Protein AF-A0A7U2F887-F1 (afdb_monomer_lite)

Radius of gyration: 34.13 Å; chains: 1; bounding box: 44×85×115 Å

Structure (mmCIF, N/CA/C/O backbone):
data_AF-A0A7U2F887-F1
#
_entry.id   AF-A0A7U2F887-F1
#
loop_
_atom_site.group_PDB
_atom_site.id
_atom_site.type_symbol
_atom_site.label_atom_id
_atom_site.label_alt_id
_atom_site.label_comp_id
_atom_site.label_asym_id
_atom_site.label_entity_id
_atom_site.label_seq_id
_atom_site.pdbx_PDB_ins_code
_atom_site.Cartn_x
_atom_site.Cartn_y
_atom_site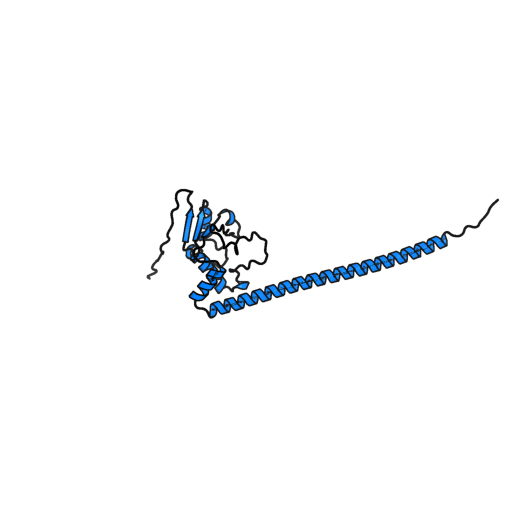.Cartn_z
_atom_site.occupancy
_atom_site.B_iso_or_equiv
_atom_site.auth_seq_id
_atom_site.auth_comp_id
_atom_site.auth_asym_id
_atom_site.auth_atom_id
_atom_site.pdbx_PDB_model_num
ATOM 1 N N . MET A 1 1 ? 22.632 53.273 88.538 1.00 39.78 1 MET A N 1
ATOM 2 C CA . MET A 1 1 ? 22.898 51.820 88.642 1.00 39.78 1 MET A CA 1
ATOM 3 C C . MET A 1 1 ? 21.616 51.079 88.287 1.00 39.78 1 MET A C 1
ATOM 5 O O . MET A 1 1 ? 20.557 51.649 88.495 1.00 39.78 1 MET A O 1
ATOM 9 N N . ALA A 1 2 ? 21.772 49.906 87.667 1.00 42.09 2 ALA A N 1
ATOM 10 C CA . ALA A 1 2 ? 20.791 48.990 87.062 1.00 42.09 2 ALA A CA 1
ATOM 11 C C . ALA A 1 2 ? 19.425 48.865 87.799 1.00 42.09 2 ALA A C 1
ATOM 13 O O . ALA A 1 2 ? 19.345 49.159 88.981 1.00 42.09 2 ALA A O 1
ATOM 14 N N . ALA A 1 3 ? 18.320 48.390 87.216 1.00 41.47 3 ALA A N 1
ATOM 15 C CA . ALA A 1 3 ? 18.191 47.356 86.198 1.00 41.47 3 ALA A CA 1
ATOM 16 C C . ALA A 1 3 ? 16.734 47.235 85.681 1.00 41.47 3 ALA A C 1
ATOM 18 O O . ALA A 1 3 ? 15.795 47.641 86.356 1.00 41.47 3 ALA A O 1
ATOM 19 N N . ASN A 1 4 ? 16.607 46.508 84.567 1.00 45.06 4 ASN A N 1
ATOM 20 C CA . ASN A 1 4 ? 15.551 45.535 84.255 1.00 45.06 4 ASN A CA 1
ATOM 21 C C . ASN A 1 4 ? 14.160 46.005 83.797 1.00 45.06 4 ASN A C 1
ATOM 23 O O . ASN A 1 4 ? 13.278 46.332 84.579 1.00 45.06 4 ASN A O 1
ATOM 27 N N . GLY A 1 5 ? 13.942 45.810 82.494 1.00 43.03 5 GLY A N 1
ATOM 28 C CA . GLY A 1 5 ? 12.638 45.633 81.854 1.00 43.03 5 GLY A CA 1
ATOM 29 C C . GLY A 1 5 ? 12.761 44.750 80.610 1.00 43.03 5 GLY A C 1
ATOM 30 O O . GLY A 1 5 ? 12.318 45.121 79.531 1.00 43.03 5 GLY A O 1
ATOM 31 N N . SER A 1 6 ? 13.473 43.629 80.748 1.00 54.69 6 SER A N 1
ATOM 32 C CA . SER A 1 6 ? 13.660 42.595 79.728 1.00 54.69 6 SER A CA 1
ATOM 33 C C . SER A 1 6 ? 12.359 41.811 79.540 1.00 54.69 6 SER A C 1
ATOM 35 O O . SER A 1 6 ? 12.134 40.792 80.188 1.00 54.69 6 SER A O 1
ATOM 37 N N . THR A 1 7 ? 11.531 42.268 78.614 1.00 53.69 7 THR A N 1
ATOM 38 C CA . THR A 1 7 ? 10.458 41.494 77.981 1.00 53.69 7 THR A CA 1
ATOM 39 C C . THR A 1 7 ? 10.224 42.246 76.677 1.00 53.69 7 THR A C 1
ATOM 41 O O . THR A 1 7 ? 9.869 43.415 76.698 1.00 53.69 7 THR A O 1
ATOM 44 N N . THR A 1 8 ? 10.546 41.728 75.494 1.00 55.22 8 THR A N 1
ATOM 45 C CA . THR A 1 8 ? 9.588 40.903 74.751 1.00 55.22 8 THR A CA 1
ATOM 46 C C . THR A 1 8 ? 10.250 40.227 73.523 1.00 55.22 8 THR A C 1
ATOM 48 O O . THR A 1 8 ? 9.915 40.561 72.393 1.00 55.22 8 THR A O 1
ATOM 51 N N . PRO A 1 9 ? 11.182 39.269 73.677 1.00 54.16 9 PRO A N 1
ATOM 52 C CA . PRO A 1 9 ? 11.549 38.378 72.566 1.00 54.16 9 PRO A CA 1
ATOM 53 C C . PRO A 1 9 ? 10.418 37.376 72.234 1.00 54.16 9 PRO A C 1
ATOM 55 O O . PRO A 1 9 ? 10.236 36.987 71.083 1.00 54.16 9 PRO A O 1
ATOM 58 N N . ALA A 1 10 ? 9.572 37.044 73.219 1.00 56.25 10 ALA A N 1
ATOM 59 C CA . ALA A 1 10 ? 8.574 35.976 73.119 1.00 56.25 10 ALA A CA 1
ATOM 60 C C . ALA A 1 10 ? 7.354 36.267 72.208 1.00 56.25 10 ALA A C 1
ATOM 62 O O . ALA A 1 10 ? 6.834 35.335 71.599 1.00 56.25 10 ALA A O 1
ATOM 63 N N . LEU A 1 11 ? 6.883 37.520 72.075 1.00 54.16 11 LEU A N 1
ATOM 64 C CA . LEU A 1 11 ? 5.753 37.840 71.170 1.00 54.16 11 LEU A CA 1
ATOM 65 C C . LEU A 1 11 ? 6.166 37.848 69.691 1.00 54.16 11 LEU A C 1
ATOM 67 O O . LEU A 1 11 ? 5.390 37.432 68.833 1.00 54.16 11 LEU A O 1
ATOM 71 N N . THR A 1 12 ? 7.385 38.292 69.383 1.00 62.16 12 THR A N 1
ATOM 72 C CA . THR A 1 12 ? 7.949 38.246 68.026 1.00 62.16 12 THR A CA 1
ATOM 73 C C . THR A 1 12 ? 8.150 36.813 67.539 1.00 62.16 12 THR A C 1
ATOM 75 O O . THR A 1 12 ? 7.847 36.516 66.383 1.00 62.16 12 THR A O 1
ATOM 78 N N . ASP A 1 13 ? 8.568 35.907 68.425 1.00 67.12 13 ASP A N 1
ATOM 79 C CA . ASP A 1 13 ? 8.747 34.490 68.095 1.00 67.12 13 ASP A CA 1
ATOM 80 C C . ASP A 1 13 ? 7.410 33.760 67.890 1.00 67.12 13 ASP A C 1
ATOM 82 O O . ASP A 1 13 ? 7.294 32.926 66.989 1.00 67.12 13 ASP A O 1
ATOM 86 N N . LEU A 1 14 ? 6.367 34.122 68.648 1.00 70.44 14 LEU A N 1
ATOM 87 C CA . LEU A 1 14 ? 5.021 33.561 68.480 1.00 70.44 14 LEU A CA 1
ATOM 88 C C . LEU A 1 14 ? 4.385 33.977 67.142 1.00 70.44 14 LEU A C 1
ATOM 90 O O . LEU A 1 14 ? 3.848 33.130 66.427 1.00 70.44 14 LEU A O 1
ATOM 94 N N . ASN A 1 15 ? 4.508 35.253 66.762 1.00 74.69 15 ASN A N 1
ATOM 95 C CA . ASN A 1 15 ? 4.013 35.757 65.475 1.00 74.69 15 ASN A CA 1
ATOM 96 C C . ASN A 1 15 ? 4.773 35.141 64.289 1.00 74.69 15 ASN A C 1
ATOM 98 O O . ASN A 1 15 ? 4.174 34.794 63.271 1.00 74.69 15 ASN A O 1
ATOM 102 N N . ARG A 1 16 ? 6.089 34.931 64.433 1.00 73.31 16 ARG A N 1
ATOM 103 C CA . ARG A 1 16 ? 6.910 34.249 63.422 1.00 73.31 16 ARG A CA 1
ATOM 104 C C . ARG A 1 16 ? 6.508 32.782 63.263 1.00 73.31 16 ARG A C 1
ATOM 106 O O . ARG A 1 16 ? 6.381 32.307 62.138 1.00 73.31 16 ARG A O 1
ATOM 113 N N . ALA A 1 17 ? 6.247 32.080 64.365 1.00 76.94 17 ALA A N 1
ATOM 114 C CA . ALA A 1 17 ? 5.771 30.698 64.336 1.00 76.94 17 ALA A CA 1
ATOM 115 C C . ALA A 1 17 ? 4.375 30.567 63.698 1.00 76.94 17 ALA A C 1
ATOM 117 O O . ALA A 1 17 ? 4.116 29.595 62.988 1.00 76.94 17 ALA A O 1
ATOM 118 N N . GLN A 1 18 ? 3.484 31.541 63.909 1.00 80.94 18 GLN A N 1
ATOM 119 C CA . GLN A 1 18 ? 2.169 31.581 63.258 1.00 80.94 18 GLN A CA 1
ATOM 120 C C . GLN A 1 18 ? 2.272 31.852 61.751 1.00 80.94 18 GLN A C 1
ATOM 122 O O . GLN A 1 18 ? 1.627 31.148 60.977 1.00 80.94 18 GLN A O 1
ATOM 127 N N . SER A 1 19 ? 3.130 32.788 61.329 1.00 81.00 19 SER A N 1
ATOM 128 C CA . SER A 1 19 ? 3.393 33.057 59.906 1.00 81.00 19 SER A CA 1
ATOM 129 C C . SER A 1 19 ? 3.945 31.824 59.188 1.00 81.00 19 SER A C 1
ATOM 131 O O . SER A 1 19 ? 3.437 31.451 58.139 1.00 81.00 19 SER A O 1
ATOM 133 N N . ILE A 1 20 ? 4.917 31.123 59.789 1.00 84.75 20 ILE A N 1
ATOM 134 C CA . ILE A 1 20 ? 5.503 29.900 59.210 1.00 84.75 20 ILE A CA 1
ATOM 135 C C . ILE A 1 20 ? 4.444 28.801 59.032 1.00 84.75 20 ILE A C 1
ATOM 137 O O . ILE A 1 20 ? 4.461 28.086 58.033 1.00 84.75 20 ILE A O 1
ATOM 141 N N . ARG A 1 21 ? 3.502 28.664 59.976 1.00 83.94 21 ARG A N 1
ATOM 142 C CA . ARG A 1 21 ? 2.399 27.694 59.861 1.00 83.94 21 ARG A CA 1
ATOM 143 C C . ARG A 1 21 ? 1.430 28.058 58.739 1.00 83.94 21 ARG A C 1
ATOM 145 O O . ARG A 1 21 ? 1.045 27.179 57.977 1.00 83.94 21 ARG A O 1
ATOM 152 N N . GLN A 1 22 ? 1.072 29.335 58.619 1.00 85.88 22 GLN A N 1
ATOM 153 C CA . GLN A 1 22 ? 0.199 29.814 57.544 1.00 85.88 22 GLN A CA 1
ATOM 154 C C . GLN A 1 22 ? 0.848 29.647 56.167 1.00 85.88 22 GLN A C 1
ATOM 156 O O . GLN A 1 22 ? 0.184 29.216 55.224 1.00 85.88 22 GLN A O 1
ATOM 161 N N . ASP A 1 23 ? 2.148 29.917 56.056 1.00 85.88 23 ASP A N 1
ATOM 162 C CA . ASP A 1 23 ? 2.899 29.722 54.817 1.00 85.88 23 ASP A CA 1
ATOM 163 C C . ASP A 1 23 ? 3.019 28.236 54.456 1.00 85.88 23 ASP A C 1
ATOM 165 O O . ASP A 1 23 ? 2.819 27.877 53.296 1.00 85.88 23 ASP A O 1
ATOM 169 N N . ALA A 1 24 ? 3.251 27.359 55.438 1.00 87.12 24 ALA A N 1
ATOM 170 C CA . ALA A 1 24 ? 3.280 25.912 55.226 1.00 87.12 24 ALA A CA 1
ATOM 171 C C . ALA A 1 24 ? 1.911 25.358 54.788 1.00 87.12 24 ALA A C 1
ATOM 173 O O . ALA A 1 24 ? 1.837 24.532 53.879 1.00 87.12 24 ALA A O 1
ATOM 174 N N . GLU A 1 25 ? 0.809 25.834 55.376 1.00 89.94 25 GLU A N 1
ATOM 175 C CA . GLU A 1 25 ? -0.546 25.467 54.943 1.00 89.94 25 GLU A CA 1
ATOM 176 C C . GLU A 1 25 ? -0.861 25.983 53.538 1.00 89.94 25 GLU A C 1
ATOM 178 O O . GLU A 1 25 ? -1.468 25.272 52.734 1.00 89.94 25 GLU A O 1
ATOM 183 N N . ARG A 1 26 ? -0.430 27.207 53.213 1.00 87.75 26 ARG A N 1
ATOM 184 C CA . ARG A 1 26 ? -0.586 27.776 51.873 1.00 87.75 26 ARG A CA 1
ATOM 185 C C . ARG A 1 26 ? 0.212 26.982 50.843 1.00 87.75 26 ARG A C 1
ATOM 187 O O . ARG A 1 26 ? -0.325 26.674 49.785 1.00 87.75 26 ARG A O 1
ATOM 194 N N . GLN A 1 27 ? 1.454 26.619 51.158 1.00 87.31 27 GLN A N 1
ATOM 195 C CA . GLN A 1 27 ? 2.292 25.774 50.305 1.00 87.31 27 GLN A CA 1
ATOM 196 C C . GLN A 1 27 ? 1.675 24.394 50.107 1.00 87.31 27 GLN A C 1
ATOM 198 O O . GLN A 1 27 ? 1.621 23.921 48.977 1.00 87.31 27 GLN A O 1
ATOM 203 N N . ARG A 1 28 ? 1.131 23.787 51.166 1.00 90.81 28 ARG A N 1
ATOM 204 C CA . ARG A 1 28 ? 0.439 22.502 51.068 1.00 90.81 28 ARG A CA 1
ATOM 205 C C . ARG A 1 28 ? -0.796 22.585 50.170 1.00 90.81 28 ARG A C 1
ATOM 207 O O . ARG A 1 28 ? -0.950 21.746 49.292 1.00 90.81 28 ARG A O 1
ATOM 214 N N . LYS A 1 29 ? -1.627 23.622 50.324 1.00 91.88 29 LYS A N 1
ATOM 215 C CA . LYS A 1 29 ? -2.792 23.844 49.449 1.00 91.88 29 LYS A CA 1
ATOM 216 C C . LYS A 1 29 ? -2.388 24.059 47.993 1.00 91.88 29 LYS A C 1
ATOM 218 O O . LYS A 1 29 ? -3.028 23.506 47.108 1.00 91.88 29 LYS A O 1
ATOM 223 N N . ILE A 1 30 ? -1.331 24.834 47.747 1.00 90.94 30 ILE A N 1
ATOM 224 C CA . ILE A 1 30 ? -0.795 25.034 46.394 1.00 90.94 30 ILE A CA 1
ATOM 225 C C . ILE A 1 30 ? -0.315 23.698 45.824 1.00 90.94 30 ILE A C 1
ATOM 227 O O . ILE A 1 30 ? -0.659 23.371 44.698 1.00 90.94 30 ILE A O 1
ATOM 231 N N . GLN A 1 31 ? 0.413 22.899 46.603 1.00 90.31 31 GLN A N 1
ATOM 232 C CA . GLN A 1 31 ? 0.922 21.603 46.162 1.00 90.31 31 GLN A CA 1
ATOM 233 C C . GLN A 1 31 ? -0.207 20.610 45.853 1.00 90.31 31 GLN A C 1
ATOM 235 O O . GLN A 1 31 ? -0.163 19.949 44.819 1.00 90.31 31 GLN A O 1
ATOM 240 N N . GLU A 1 32 ? -1.239 20.550 46.698 1.00 92.44 32 GLU A N 1
ATOM 241 C CA . GLU A 1 32 ? -2.438 19.732 46.472 1.00 92.44 32 GLU A CA 1
ATOM 242 C C . GLU A 1 32 ? -3.191 20.181 45.204 1.00 92.44 32 GLU A C 1
ATOM 244 O O . GLU A 1 32 ? -3.578 19.346 44.389 1.00 92.44 32 GLU A O 1
ATOM 249 N N . GLN A 1 33 ? -3.333 21.493 44.978 1.00 89.19 33 GLN A N 1
ATOM 250 C CA . GLN A 1 33 ? -3.951 22.039 43.762 1.00 89.19 33 GLN A CA 1
ATOM 251 C C . GLN A 1 33 ? -3.127 21.754 42.503 1.00 89.19 33 GLN A C 1
ATOM 253 O O . GLN A 1 33 ? -3.686 21.365 41.481 1.00 89.19 33 GLN A O 1
ATOM 258 N N . THR A 1 34 ? -1.804 21.915 42.562 1.00 87.88 34 THR A N 1
ATOM 259 C CA . THR A 1 34 ? -0.911 21.596 41.442 1.00 87.88 34 THR A CA 1
ATOM 260 C C . THR A 1 34 ? -0.964 20.109 41.106 1.00 87.88 34 THR A C 1
ATOM 262 O O . THR A 1 34 ? -1.018 19.754 39.934 1.00 87.88 34 THR A O 1
ATOM 265 N N . GLN A 1 35 ? -1.006 19.235 42.114 1.00 89.94 35 GLN A N 1
ATOM 266 C CA . GLN A 1 35 ? -1.120 17.798 41.890 1.00 89.94 35 GLN A CA 1
ATOM 267 C C . GLN A 1 35 ? -2.467 17.423 41.259 1.00 89.94 35 GLN A C 1
ATOM 269 O O . GLN A 1 35 ? -2.494 16.600 40.349 1.00 89.94 35 GLN A O 1
ATOM 274 N N . ALA A 1 36 ? -3.567 18.049 41.688 1.00 89.56 36 ALA A N 1
ATOM 275 C CA . ALA A 1 36 ? -4.881 17.826 41.089 1.00 89.56 36 ALA A CA 1
ATOM 276 C C . ALA A 1 36 ? -4.931 18.253 39.611 1.00 89.56 36 ALA A C 1
ATOM 278 O O . ALA A 1 36 ? -5.451 17.507 38.788 1.00 89.56 36 ALA A O 1
ATOM 279 N N . LEU A 1 37 ? -4.344 19.406 39.265 1.00 87.31 37 LEU A N 1
ATOM 280 C CA . LEU A 1 37 ? -4.281 19.887 37.878 1.00 87.31 37 LEU A CA 1
ATOM 281 C C . LEU A 1 37 ? -3.446 18.971 36.975 1.00 87.31 37 LEU A C 1
ATOM 283 O O . LEU A 1 37 ? -3.853 18.696 35.854 1.00 87.31 37 LEU A O 1
ATOM 287 N N . LEU A 1 38 ? -2.310 18.466 37.467 1.00 87.00 38 LEU A N 1
ATOM 288 C CA . LEU A 1 38 ? -1.470 17.533 36.708 1.00 87.00 38 LEU A CA 1
ATOM 289 C C . LEU A 1 38 ? -2.185 16.208 36.423 1.00 87.00 38 LEU A C 1
ATOM 291 O O . LEU A 1 38 ? -2.030 15.640 35.348 1.00 87.00 38 LEU A O 1
ATOM 295 N N . ILE A 1 39 ? -2.966 15.717 37.386 1.00 89.75 39 ILE A N 1
ATOM 296 C CA . ILE A 1 39 ? -3.758 14.497 37.218 1.00 89.75 39 ILE A CA 1
ATOM 297 C C . ILE A 1 39 ? -4.865 14.716 36.176 1.00 89.75 39 ILE A C 1
ATOM 299 O O . ILE A 1 39 ? -5.058 13.865 35.315 1.00 89.75 39 ILE A O 1
ATOM 303 N N . ASP A 1 40 ? -5.559 15.855 36.225 1.00 86.00 40 ASP A N 1
ATOM 304 C CA . ASP A 1 40 ? -6.609 16.209 35.259 1.00 86.00 40 ASP A CA 1
ATOM 305 C C . ASP A 1 40 ? -6.050 16.347 33.830 1.00 86.00 40 ASP A C 1
ATOM 307 O O . ASP A 1 40 ? -6.616 15.813 32.879 1.00 86.00 40 ASP A O 1
ATOM 311 N N . GLU A 1 41 ? -4.878 16.975 33.683 1.00 80.31 41 GLU A N 1
ATOM 312 C CA . GLU A 1 41 ? -4.179 17.097 32.398 1.00 80.31 41 GLU A CA 1
ATOM 313 C C . GLU A 1 41 ? -3.734 15.730 31.848 1.00 80.31 41 GLU A C 1
ATOM 315 O O . GLU A 1 41 ? -3.891 15.467 30.654 1.00 80.31 41 GLU A O 1
ATOM 320 N N . MET A 1 42 ? -3.248 14.829 32.712 1.00 84.50 42 MET A N 1
ATOM 321 C CA . MET A 1 42 ? -2.928 13.452 32.321 1.00 84.50 42 MET A CA 1
ATOM 322 C C . MET A 1 42 ? -4.163 12.706 31.805 1.00 84.50 42 MET A C 1
ATOM 324 O O . MET A 1 42 ? -4.111 12.158 30.704 1.00 84.50 42 MET A O 1
ATOM 328 N N . TYR A 1 43 ? -5.280 12.728 32.538 1.00 76.69 43 TYR A N 1
ATOM 329 C CA . TYR A 1 43 ? -6.507 12.047 32.109 1.00 76.69 43 TYR A CA 1
ATOM 330 C C . TYR A 1 43 ? -7.076 12.624 30.810 1.00 76.69 43 TYR A C 1
ATOM 332 O O . TYR A 1 43 ? -7.486 11.865 29.934 1.00 76.69 43 TYR A O 1
ATOM 340 N N . ALA A 1 44 ? -7.053 13.949 30.647 1.00 70.00 44 ALA 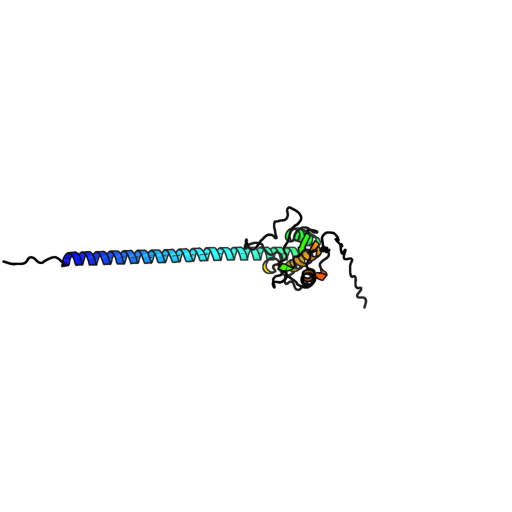A N 1
ATOM 341 C CA . ALA A 1 44 ? -7.472 14.584 29.402 1.00 70.00 44 ALA A CA 1
ATOM 342 C C . ALA A 1 44 ? -6.589 14.150 28.218 1.00 70.00 44 ALA A C 1
ATOM 344 O O . ALA A 1 44 ? -7.104 13.912 27.124 1.00 70.00 44 ALA A O 1
ATOM 345 N N . SER A 1 45 ? -5.274 14.008 28.427 1.00 70.88 45 SER A N 1
ATOM 346 C CA . SER A 1 45 ? -4.358 13.531 27.385 1.00 70.88 45 SER A CA 1
ATOM 347 C C . SER A 1 45 ? -4.634 12.076 26.979 1.00 70.88 45 SER A C 1
ATOM 349 O O . SER A 1 45 ? -4.769 11.799 25.785 1.00 70.88 45 SER A O 1
ATOM 351 N N . GLU A 1 46 ? -4.835 11.179 27.948 1.00 71.38 46 GLU A N 1
ATOM 352 C CA . GLU A 1 46 ? -5.168 9.769 27.705 1.00 71.38 46 GLU A CA 1
ATOM 353 C C . GLU A 1 46 ? -6.511 9.616 26.976 1.00 71.38 46 GLU A C 1
ATOM 355 O O . GLU A 1 46 ? -6.620 8.837 26.030 1.00 71.38 46 GLU A O 1
ATOM 360 N N . GLU A 1 47 ? -7.530 10.397 27.347 1.00 68.31 47 GLU A N 1
ATOM 361 C CA . GLU A 1 47 ? -8.836 10.361 26.679 1.00 68.31 47 GLU A CA 1
ATOM 362 C C . GLU A 1 47 ? -8.736 10.823 25.215 1.00 68.31 47 GLU A C 1
ATOM 364 O O . GLU A 1 47 ? -9.378 10.254 24.326 1.00 68.31 47 GLU A O 1
ATOM 369 N N . THR A 1 48 ? -7.902 11.831 24.931 1.00 66.31 48 THR A N 1
ATOM 370 C CA . THR A 1 48 ? -7.668 12.280 23.550 1.00 66.31 48 THR A CA 1
ATOM 371 C C . THR A 1 48 ? -6.904 11.265 22.707 1.00 66.31 48 THR A C 1
ATOM 373 O O . THR A 1 48 ? -7.221 11.116 21.525 1.00 66.31 48 THR A O 1
ATOM 376 N N . GLU A 1 49 ? -5.943 10.553 23.298 1.00 65.12 49 GLU A N 1
ATOM 377 C CA . GLU A 1 49 ? -5.182 9.492 22.633 1.00 65.12 49 GLU A CA 1
ATOM 378 C C . GLU A 1 49 ? -6.083 8.290 22.333 1.00 65.12 49 GLU A C 1
ATOM 380 O O . GLU A 1 49 ? -6.209 7.890 21.175 1.00 65.12 49 GLU A O 1
ATOM 385 N N . GLN A 1 50 ? -6.840 7.822 23.331 1.00 68.31 50 GLN A N 1
ATOM 386 C CA . GLN A 1 50 ? -7.792 6.722 23.177 1.00 68.31 50 GLN A CA 1
ATOM 387 C C . GLN A 1 50 ? -8.855 7.024 22.112 1.00 68.31 50 GLN A C 1
ATOM 389 O O . GLN A 1 50 ? -9.172 6.182 21.273 1.00 68.31 50 GLN A O 1
ATOM 394 N N . ARG A 1 51 ? -9.391 8.251 22.093 1.00 67.25 51 ARG A N 1
ATOM 395 C CA . ARG A 1 51 ? -10.356 8.672 21.068 1.00 67.25 51 ARG A CA 1
ATOM 396 C C . ARG A 1 51 ? -9.741 8.707 19.666 1.00 67.25 51 ARG A C 1
ATOM 398 O O . ARG A 1 51 ? -10.447 8.469 18.683 1.00 67.25 51 ARG A O 1
ATOM 405 N N . GLY A 1 52 ? -8.454 9.037 19.565 1.00 71.25 52 GLY A N 1
ATOM 406 C CA . GLY A 1 52 ? -7.692 8.955 18.322 1.00 71.25 52 GLY A CA 1
ATOM 407 C C . GLY A 1 52 ? -7.585 7.515 17.825 1.00 71.25 52 GLY A C 1
ATOM 408 O O . GLY A 1 52 ? -7.894 7.246 16.662 1.00 71.25 52 GLY A O 1
ATOM 409 N N . ASP A 1 53 ? -7.239 6.595 18.719 1.00 74.94 53 ASP A N 1
ATOM 410 C CA . ASP A 1 53 ? -7.100 5.170 18.413 1.00 74.94 53 ASP A CA 1
ATOM 411 C C . ASP A 1 53 ? -8.428 4.540 17.973 1.00 74.94 53 ASP A C 1
ATOM 413 O O . ASP A 1 53 ? -8.480 3.845 16.954 1.00 74.94 53 ASP A O 1
ATOM 417 N N . ASP A 1 54 ? -9.527 4.864 18.657 1.00 81.56 54 ASP A N 1
ATOM 418 C CA . ASP A 1 54 ? -10.865 4.388 18.296 1.00 81.56 54 ASP A CA 1
ATOM 419 C C . ASP A 1 54 ? -11.278 4.866 16.893 1.00 81.56 54 ASP A C 1
ATOM 421 O O . ASP A 1 54 ? -11.859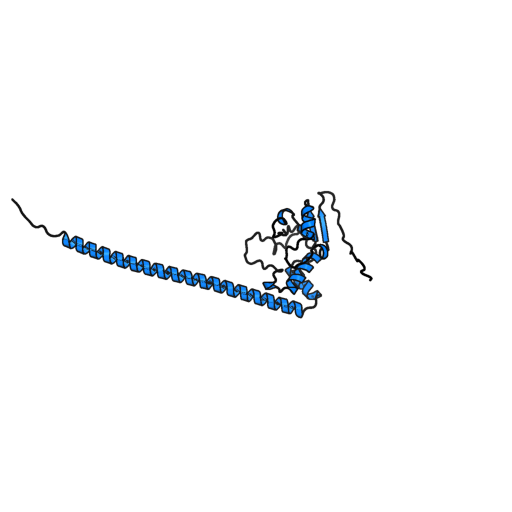 4.114 16.104 1.00 81.56 54 ASP A O 1
ATOM 425 N N . ALA A 1 55 ? -10.960 6.118 16.540 1.00 77.38 55 ALA A N 1
ATOM 426 C CA . ALA A 1 55 ? -11.247 6.664 15.215 1.00 77.38 55 ALA A CA 1
ATOM 427 C C . ALA A 1 55 ? -10.429 5.975 14.111 1.00 77.38 55 ALA A C 1
ATOM 429 O O . ALA A 1 55 ? -10.960 5.704 13.028 1.00 77.38 55 ALA A O 1
ATOM 430 N N . VAL A 1 56 ? -9.157 5.667 14.382 1.00 81.00 56 VAL A N 1
ATOM 431 C CA . VAL A 1 56 ? -8.287 4.928 13.456 1.00 81.00 56 VAL A CA 1
ATOM 432 C C . VAL A 1 56 ? -8.809 3.510 13.247 1.00 81.00 56 VAL A C 1
ATOM 434 O O . VAL A 1 56 ? -8.916 3.062 12.104 1.00 81.00 56 VAL A O 1
ATOM 437 N N . GLU A 1 57 ? -9.189 2.821 14.321 1.00 84.62 57 GLU A N 1
ATOM 438 C CA . GLU A 1 57 ? -9.711 1.459 14.247 1.00 84.62 57 GLU A CA 1
ATOM 439 C C . GLU A 1 57 ? -11.053 1.402 13.505 1.00 84.62 57 GLU A C 1
ATOM 441 O O . GLU A 1 57 ? -11.233 0.560 12.621 1.00 84.62 57 GLU A O 1
ATOM 446 N N . MET A 1 58 ? -11.964 2.347 13.762 1.00 85.69 58 MET A N 1
ATOM 447 C CA . MET A 1 58 ? -13.207 2.472 12.992 1.00 85.69 58 MET A CA 1
ATOM 448 C C . MET A 1 58 ? -12.937 2.720 11.502 1.00 85.69 58 MET A C 1
ATOM 450 O O . MET A 1 58 ? -13.551 2.080 10.645 1.00 85.69 58 MET A O 1
ATOM 454 N N . GLY A 1 59 ? -12.000 3.615 11.174 1.00 86.44 59 GLY A N 1
ATOM 455 C CA . GLY A 1 59 ? -11.603 3.880 9.791 1.00 86.44 59 GLY A CA 1
ATOM 456 C C . GLY A 1 59 ? -11.031 2.638 9.107 1.00 86.44 59 GLY A C 1
ATOM 457 O O . GLY A 1 59 ? -11.418 2.304 7.987 1.00 86.44 59 GLY A O 1
ATOM 458 N N . ARG A 1 60 ? -10.166 1.902 9.810 1.00 87.94 60 ARG A N 1
ATOM 459 C CA . ARG A 1 60 ? -9.579 0.647 9.336 1.00 87.94 60 ARG A CA 1
ATOM 460 C C . ARG A 1 60 ? -10.647 -0.403 9.038 1.00 87.94 60 ARG A C 1
ATOM 462 O O . ARG A 1 60 ? -10.625 -1.002 7.963 1.00 87.94 60 ARG A O 1
ATOM 469 N N . GLN A 1 61 ? -11.592 -0.605 9.955 1.00 91.62 61 GLN A N 1
ATOM 470 C CA . GLN A 1 61 ? -12.696 -1.551 9.776 1.00 91.62 61 GLN A CA 1
ATOM 471 C C . GLN A 1 61 ? -13.597 -1.164 8.598 1.00 91.62 61 GLN A C 1
ATOM 473 O O . GLN A 1 61 ? -13.972 -2.029 7.807 1.00 91.62 61 GLN A O 1
ATOM 478 N N . ALA A 1 62 ? -13.897 0.127 8.434 1.00 90.62 62 ALA A N 1
ATOM 479 C CA . ALA A 1 62 ? -14.686 0.619 7.308 1.00 90.62 62 ALA A CA 1
ATOM 480 C C . ALA A 1 62 ? -13.982 0.386 5.959 1.00 90.62 62 ALA A C 1
ATOM 482 O O . ALA A 1 62 ? -14.612 -0.089 5.011 1.00 90.62 62 ALA A O 1
ATOM 483 N N . CYS A 1 63 ? -12.674 0.665 5.872 1.00 90.94 63 CYS A N 1
ATOM 484 C CA . CYS A 1 63 ? -11.873 0.377 4.678 1.00 90.94 63 CYS A CA 1
ATOM 485 C C . CYS A 1 63 ? -11.868 -1.117 4.339 1.00 90.94 63 CYS A C 1
ATOM 487 O O . CYS A 1 63 ? -12.043 -1.478 3.172 1.00 90.94 63 CYS A O 1
ATOM 489 N N . LEU A 1 64 ? -11.711 -1.972 5.351 1.00 93.69 64 LEU A N 1
ATOM 490 C CA . LEU A 1 64 ? -11.663 -3.417 5.162 1.00 93.69 64 LEU A CA 1
ATOM 491 C C . LEU A 1 64 ? -13.004 -3.944 4.648 1.00 93.69 64 LEU A C 1
ATOM 493 O O . LEU A 1 64 ? -13.041 -4.611 3.617 1.00 93.69 64 LEU A O 1
ATOM 497 N N . ALA A 1 65 ? -14.105 -3.563 5.299 1.00 95.38 65 ALA A N 1
ATOM 498 C CA . ALA A 1 65 ? -15.448 -3.968 4.898 1.00 95.38 65 ALA A CA 1
ATOM 499 C C . ALA A 1 65 ? -15.779 -3.531 3.462 1.00 95.38 65 ALA A C 1
ATOM 501 O O . ALA A 1 65 ? -16.325 -4.314 2.683 1.00 95.38 65 ALA A O 1
ATOM 502 N N . LEU A 1 66 ? -15.415 -2.299 3.084 1.00 95.38 66 LEU A N 1
ATOM 503 C CA . LEU A 1 66 ? -15.597 -1.806 1.718 1.00 95.38 66 LEU A CA 1
ATOM 504 C C . LEU A 1 66 ? -14.765 -2.607 0.709 1.00 95.38 66 LEU A C 1
ATOM 506 O O . LEU A 1 66 ? -15.263 -2.962 -0.359 1.00 95.38 66 LEU A O 1
ATOM 510 N N . SER A 1 67 ? -13.507 -2.896 1.041 1.00 95.62 67 SER A N 1
ATOM 511 C CA . SER A 1 67 ? -12.592 -3.624 0.158 1.00 95.62 67 SER A CA 1
ATOM 512 C C . SER A 1 67 ? -13.059 -5.062 -0.074 1.00 95.62 67 SER A C 1
ATOM 514 O O . SER A 1 67 ? -13.083 -5.526 -1.213 1.00 95.62 67 SER A O 1
ATOM 516 N N . GLU A 1 68 ? -13.514 -5.746 0.976 1.00 95.81 68 GLU A N 1
ATOM 517 C CA . GLU A 1 68 ? -14.085 -7.094 0.884 1.00 95.81 68 GLU A CA 1
ATOM 518 C C . GLU A 1 68 ? -15.367 -7.116 0.041 1.00 95.81 68 GLU A C 1
ATOM 520 O O . GLU A 1 68 ? -15.521 -7.964 -0.840 1.00 95.81 68 GLU A O 1
ATOM 525 N N . GLN A 1 69 ? -16.261 -6.147 0.251 1.00 97.62 69 GLN A N 1
ATOM 526 C CA . GLN A 1 69 ? -17.479 -5.986 -0.546 1.00 97.62 69 GLN A CA 1
ATOM 527 C C . GLN A 1 69 ? -17.170 -5.741 -2.025 1.00 97.62 69 GLN A C 1
ATOM 529 O O . GLN A 1 69 ? -17.764 -6.372 -2.902 1.00 97.62 69 GLN A O 1
ATOM 534 N N . MET A 1 70 ? -16.222 -4.850 -2.309 1.00 97.31 70 MET A N 1
ATOM 535 C CA . MET A 1 70 ? -15.765 -4.555 -3.663 1.00 97.31 70 MET A CA 1
ATOM 536 C C . MET A 1 70 ? -15.194 -5.805 -4.339 1.00 97.31 70 MET A C 1
ATOM 538 O O . MET A 1 70 ? -15.545 -6.095 -5.482 1.00 97.31 70 MET A O 1
ATOM 542 N N . TYR A 1 71 ? -14.349 -6.559 -3.632 1.00 97.56 71 TYR A N 1
ATOM 543 C CA . TYR A 1 71 ? -13.755 -7.795 -4.137 1.00 97.56 71 TYR A CA 1
ATOM 544 C C . TYR A 1 71 ? -14.808 -8.860 -4.462 1.00 97.56 71 TYR A C 1
ATOM 546 O O . TYR A 1 71 ? -14.733 -9.506 -5.505 1.00 97.56 71 TYR A O 1
ATOM 554 N N . ALA A 1 72 ? -15.808 -9.015 -3.590 1.00 97.62 72 ALA A N 1
ATOM 555 C CA . ALA A 1 72 ? -16.847 -10.029 -3.732 1.00 97.62 72 ALA A CA 1
ATOM 556 C C . ALA A 1 72 ? -17.888 -9.700 -4.814 1.00 97.62 72 ALA A C 1
ATOM 558 O O . ALA A 1 72 ? -18.393 -10.610 -5.469 1.00 97.62 72 ALA A O 1
ATOM 559 N N . MET A 1 73 ? -18.246 -8.422 -4.983 1.00 98.12 73 MET A N 1
ATOM 560 C CA . MET A 1 73 ? -19.374 -8.026 -5.836 1.00 98.12 73 MET A CA 1
ATOM 561 C C . MET A 1 73 ? -18.969 -7.516 -7.214 1.00 98.12 73 MET A C 1
ATOM 563 O O . MET A 1 73 ? -19.734 -7.673 -8.166 1.00 98.12 73 MET A O 1
ATOM 567 N N . LEU A 1 74 ? -17.814 -6.857 -7.336 1.00 97.81 74 LEU A N 1
ATOM 568 C CA . LEU A 1 74 ? -17.429 -6.252 -8.605 1.00 97.81 74 LEU A CA 1
ATOM 569 C C . LEU A 1 74 ? -16.674 -7.254 -9.479 1.00 97.81 74 LEU A C 1
ATOM 571 O O . LEU A 1 74 ? -15.797 -7.954 -8.973 1.00 97.81 74 LEU A O 1
ATOM 575 N N . PRO A 1 75 ? -16.933 -7.285 -10.796 1.00 97.69 75 PRO A N 1
ATOM 576 C CA . PRO A 1 75 ? -16.078 -7.991 -11.736 1.00 97.69 75 PRO A CA 1
ATOM 577 C C . PRO A 1 75 ? -14.687 -7.344 -11.796 1.00 97.69 75 PRO A C 1
ATOM 579 O O . PRO A 1 75 ? -14.507 -6.169 -11.449 1.00 97.69 75 PRO A O 1
ATOM 582 N N . MET A 1 76 ? -13.705 -8.122 -12.250 1.00 95.62 76 MET A N 1
ATOM 583 C CA . MET A 1 76 ? -12.291 -7.739 -12.253 1.00 95.62 76 MET A CA 1
ATOM 584 C C . MET A 1 76 ? -12.048 -6.415 -12.986 1.00 95.62 76 MET A C 1
ATOM 586 O O . MET A 1 76 ? -11.298 -5.579 -12.500 1.00 95.62 76 MET A O 1
ATOM 590 N N . GLU A 1 77 ? -12.744 -6.169 -14.093 1.00 95.44 77 GLU A N 1
ATOM 591 C CA . GLU A 1 77 ? -12.594 -4.970 -14.921 1.00 95.44 77 GLU A CA 1
ATOM 592 C C . GLU A 1 77 ? -12.980 -3.685 -14.173 1.00 95.44 77 GLU A C 1
ATOM 594 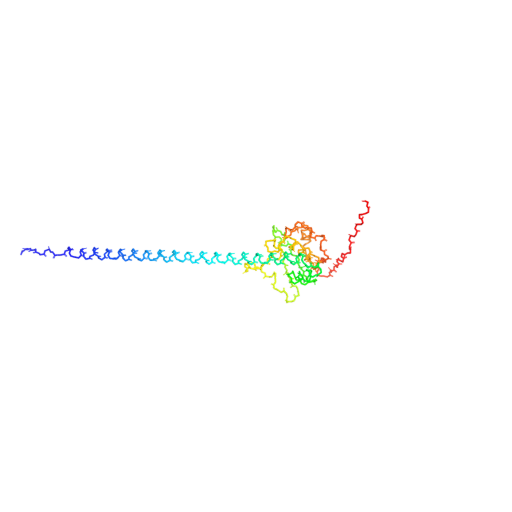O O . GLU A 1 77 ? -12.339 -2.646 -14.339 1.00 95.44 77 GLU A O 1
ATOM 599 N N . LEU A 1 78 ? -14.009 -3.741 -13.320 1.00 96.56 78 LEU A N 1
ATOM 600 C CA . LEU A 1 78 ? -14.416 -2.590 -12.511 1.00 96.56 78 LEU A CA 1
ATOM 601 C C . LEU A 1 78 ? -13.466 -2.374 -11.331 1.00 96.56 78 LEU A C 1
ATOM 603 O O . LEU A 1 78 ? -13.120 -1.227 -11.036 1.00 96.56 78 LEU A O 1
ATOM 607 N N . ARG A 1 79 ? -12.993 -3.456 -10.695 1.00 96.44 79 ARG A N 1
ATOM 608 C CA . ARG A 1 79 ? -11.952 -3.359 -9.656 1.00 96.44 79 ARG A CA 1
ATOM 609 C C . ARG A 1 79 ? -10.690 -2.728 -10.218 1.00 96.44 79 ARG A C 1
ATOM 611 O O . ARG A 1 79 ? -10.158 -1.790 -9.643 1.00 96.44 79 ARG A O 1
ATOM 618 N N . ASP A 1 80 ? -10.292 -3.150 -11.405 1.00 92.50 80 ASP A N 1
ATOM 619 C CA . ASP A 1 80 ? -9.163 -2.626 -12.156 1.00 92.50 80 ASP A CA 1
ATOM 620 C C . ASP A 1 80 ? -9.235 -1.111 -12.400 1.00 92.50 80 ASP A C 1
ATOM 622 O O . ASP A 1 80 ? -8.218 -0.407 -12.304 1.00 92.50 80 ASP A O 1
ATOM 626 N N . MET A 1 81 ? -10.422 -0.584 -12.706 1.00 91.06 81 MET A N 1
ATOM 627 C CA . MET A 1 81 ? -10.631 0.860 -12.830 1.00 91.06 81 MET A CA 1
ATOM 628 C C . MET A 1 81 ? -10.415 1.570 -11.491 1.00 91.06 81 MET A C 1
ATOM 630 O O . MET A 1 81 ? -9.697 2.569 -11.444 1.00 91.06 81 MET A O 1
ATOM 634 N N . ILE A 1 82 ? -10.983 1.042 -10.403 1.00 91.31 82 ILE A N 1
ATOM 635 C CA . ILE A 1 82 ? -10.829 1.594 -9.047 1.00 91.31 82 ILE A CA 1
ATOM 636 C C . ILE A 1 82 ? -9.364 1.538 -8.608 1.00 91.31 82 ILE A C 1
ATOM 638 O O . ILE A 1 82 ? -8.811 2.529 -8.137 1.00 91.31 82 ILE A O 1
ATOM 642 N N . TYR A 1 83 ? -8.696 0.410 -8.829 1.00 91.69 83 TYR A N 1
ATOM 643 C CA . TYR A 1 83 ? -7.287 0.232 -8.515 1.00 91.69 83 TYR A CA 1
ATOM 644 C C . TYR A 1 83 ? -6.409 1.245 -9.245 1.00 91.69 83 TYR A C 1
ATOM 646 O O . TYR A 1 83 ? -5.484 1.772 -8.639 1.00 91.69 83 TYR A O 1
ATOM 654 N N . GLY A 1 84 ? -6.724 1.583 -10.501 1.00 85.31 84 GLY A N 1
ATOM 655 C CA . GLY A 1 84 ? -6.032 2.645 -11.237 1.00 85.31 84 GLY A CA 1
ATOM 656 C C . GLY A 1 84 ? -6.123 4.017 -10.557 1.00 85.31 84 GLY A C 1
ATOM 657 O O . GLY A 1 84 ? -5.161 4.779 -10.585 1.00 85.31 84 GLY A O 1
ATOM 658 N N . TRP A 1 85 ? -7.231 4.323 -9.879 1.00 84.44 85 TRP A N 1
ATOM 659 C CA . TRP A 1 85 ? -7.346 5.545 -9.075 1.00 84.44 85 TRP A CA 1
ATOM 660 C C . TRP A 1 85 ? -6.523 5.488 -7.786 1.00 84.44 85 TRP A C 1
ATOM 662 O O . TRP A 1 85 ? -5.960 6.503 -7.382 1.00 84.44 85 TRP A O 1
ATOM 672 N N . ILE A 1 86 ? -6.433 4.314 -7.155 1.00 85.06 86 ILE A N 1
ATOM 673 C CA . ILE A 1 86 ? -5.715 4.120 -5.887 1.00 85.06 86 ILE A CA 1
ATOM 674 C C . ILE A 1 86 ? -4.202 4.132 -6.105 1.00 85.06 86 ILE A C 1
ATOM 676 O O . ILE A 1 86 ? -3.475 4.886 -5.458 1.00 85.06 86 ILE A O 1
ATOM 680 N N . ILE A 1 87 ? -3.714 3.281 -7.009 1.00 82.25 87 ILE A N 1
ATOM 681 C CA . ILE A 1 87 ? -2.275 3.076 -7.201 1.00 82.25 87 ILE A CA 1
ATOM 682 C C . ILE A 1 87 ? -1.678 4.094 -8.163 1.00 82.25 87 ILE A C 1
ATOM 684 O O . ILE A 1 87 ? -0.462 4.266 -8.131 1.00 82.25 87 ILE A O 1
ATOM 688 N N . GLY A 1 88 ? -2.514 4.765 -8.967 1.00 76.12 88 GLY A N 1
ATOM 689 C CA . GLY A 1 88 ? -2.190 5.737 -10.013 1.00 76.12 88 GLY A CA 1
ATOM 690 C C . GLY A 1 88 ? -2.410 5.196 -11.433 1.00 76.12 88 GLY A C 1
ATOM 691 O O . GLY A 1 88 ? -2.490 3.988 -11.663 1.00 76.12 88 GLY A O 1
ATOM 692 N N . MET A 1 89 ? -2.509 6.108 -12.406 1.00 76.19 89 MET A N 1
ATOM 693 C CA . MET A 1 89 ? -2.978 5.783 -13.760 1.00 76.19 89 MET A CA 1
ATOM 694 C C . MET A 1 89 ? -2.028 4.830 -14.514 1.00 76.19 89 MET A C 1
ATOM 696 O O . MET A 1 89 ? -0.806 4.941 -14.383 1.00 76.19 89 MET A O 1
ATOM 700 N N . PRO A 1 90 ? -2.537 3.913 -15.357 1.00 76.94 90 PRO A N 1
ATOM 701 C CA . PRO A 1 90 ? -1.683 3.043 -16.160 1.00 76.94 90 PRO A CA 1
ATOM 702 C C . PRO A 1 90 ? -0.672 3.829 -16.999 1.00 76.94 90 PRO A C 1
ATOM 704 O O . PRO A 1 90 ? -0.992 4.852 -17.604 1.00 76.94 90 PRO A O 1
ATOM 707 N N . GLY A 1 91 ? 0.563 3.334 -17.056 1.00 75.50 91 GLY A N 1
ATOM 708 C CA . GLY A 1 91 ? 1.619 3.937 -17.857 1.00 75.50 91 GLY A CA 1
ATOM 709 C C . GLY A 1 91 ? 2.339 5.129 -17.225 1.00 75.50 91 GLY A C 1
ATOM 710 O O . GLY A 1 91 ? 3.204 5.681 -17.906 1.00 75.50 91 GLY A O 1
ATOM 711 N N . GLU A 1 92 ? 2.056 5.508 -15.971 1.00 78.94 92 GLU A N 1
ATOM 712 C CA . GLU A 1 92 ? 2.947 6.424 -15.241 1.00 78.94 92 GLU A CA 1
ATOM 713 C C . GLU A 1 92 ? 4.334 5.788 -15.036 1.00 78.94 92 GLU A C 1
ATOM 715 O O . GLU A 1 92 ? 4.494 4.561 -14.982 1.00 78.94 92 GLU A O 1
ATOM 720 N N . HIS A 1 93 ? 5.350 6.649 -14.976 1.00 76.50 93 HIS A N 1
ATOM 721 C CA . HIS A 1 93 ? 6.752 6.249 -14.947 1.00 76.50 93 HIS A CA 1
ATOM 722 C C . HIS A 1 93 ? 7.287 6.216 -13.514 1.00 76.50 93 HIS A C 1
ATOM 724 O O . HIS A 1 93 ? 7.262 7.222 -12.807 1.00 76.50 93 HIS A O 1
ATOM 730 N N . GLU A 1 94 ? 7.854 5.075 -13.139 1.00 76.62 94 GLU A N 1
ATOM 731 C CA . GLU A 1 94 ? 8.542 4.853 -11.874 1.00 76.62 94 GLU A CA 1
ATOM 732 C C . GLU A 1 94 ? 10.044 4.726 -12.128 1.00 76.62 94 GLU A C 1
ATOM 734 O O . GLU A 1 94 ? 10.481 3.955 -12.985 1.00 76.62 94 GLU A O 1
ATOM 739 N N . ARG A 1 95 ? 10.865 5.483 -11.395 1.00 73.69 95 ARG A N 1
ATOM 740 C CA . ARG A 1 95 ? 12.327 5.402 -11.502 1.00 73.69 95 ARG A CA 1
ATOM 741 C C . ARG A 1 95 ? 12.880 4.674 -10.289 1.00 73.69 95 ARG A C 1
ATOM 743 O O . ARG A 1 95 ? 12.744 5.160 -9.179 1.00 73.69 95 ARG A O 1
ATOM 750 N N . ILE A 1 96 ? 13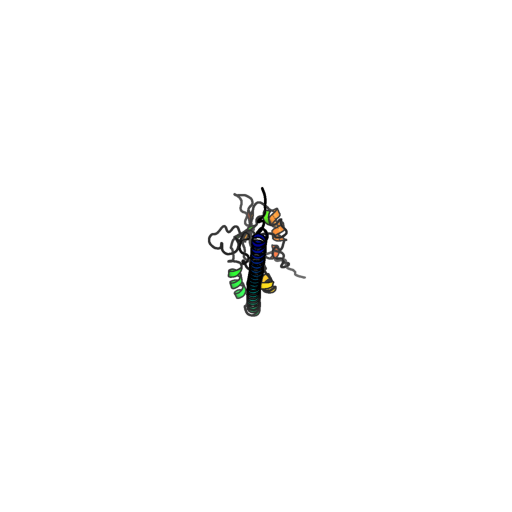.555 3.552 -10.501 1.00 72.00 96 ILE A N 1
ATOM 751 C CA . ILE A 1 96 ? 14.138 2.774 -9.406 1.00 72.00 96 ILE A CA 1
ATOM 752 C C . ILE A 1 96 ? 15.571 3.247 -9.158 1.00 72.00 96 ILE A C 1
ATOM 754 O O . ILE A 1 96 ? 16.409 3.227 -10.066 1.00 72.00 96 ILE A O 1
ATOM 758 N N . LEU A 1 97 ? 15.848 3.681 -7.928 1.00 64.19 97 LEU A N 1
ATOM 759 C CA . LEU A 1 97 ? 17.168 4.119 -7.478 1.00 64.19 97 LEU A CA 1
ATOM 760 C C . LEU A 1 97 ? 17.797 3.018 -6.611 1.00 64.19 97 LEU A C 1
ATOM 762 O O . LEU A 1 97 ? 17.218 2.579 -5.621 1.00 64.19 97 LEU A O 1
ATOM 766 N N . GLY A 1 98 ? 18.988 2.538 -6.980 1.00 51.69 98 GLY A N 1
ATOM 767 C CA . GLY A 1 98 ? 19.610 1.393 -6.304 1.00 51.69 98 GLY A CA 1
ATOM 768 C C . GLY A 1 98 ? 20.161 1.686 -4.908 1.00 51.69 98 GLY A C 1
ATOM 769 O O . GLY A 1 98 ? 20.258 0.765 -4.094 1.00 51.69 98 GLY A O 1
ATOM 770 N N . ALA A 1 99 ? 20.436 2.953 -4.581 1.00 48.81 99 ALA A N 1
ATOM 771 C CA . ALA A 1 99 ? 20.842 3.382 -3.241 1.00 48.81 99 ALA A CA 1
ATOM 772 C C . ALA A 1 99 ? 19.786 3.088 -2.151 1.00 48.81 99 ALA A C 1
ATOM 774 O O . ALA A 1 99 ? 20.131 2.993 -0.974 1.00 48.81 99 ALA A O 1
ATOM 775 N N . GLU A 1 100 ? 18.521 2.902 -2.533 1.00 50.34 100 GLU A N 1
ATOM 776 C CA . GLU A 1 100 ? 17.379 2.783 -1.614 1.00 50.34 100 GLU A CA 1
ATOM 777 C C . GLU A 1 100 ? 16.853 1.349 -1.472 1.00 50.34 100 GLU A C 1
ATOM 779 O O . GLU A 1 100 ? 16.126 1.048 -0.531 1.00 50.34 100 GLU A O 1
ATOM 784 N N . LEU A 1 101 ? 17.304 0.435 -2.336 1.00 49.25 101 LEU A N 1
ATOM 785 C CA . LEU A 1 101 ? 17.006 -1.000 -2.259 1.00 49.25 101 LEU A CA 1
ATOM 786 C C . LEU A 1 101 ? 17.916 -1.770 -1.283 1.00 49.25 101 LEU A C 1
ATOM 788 O O . LEU A 1 101 ? 17.702 -2.955 -1.056 1.00 49.25 101 LEU A O 1
ATOM 792 N N . LYS A 1 102 ? 18.966 -1.130 -0.744 1.00 42.72 102 LYS A N 1
ATOM 793 C CA . LYS A 1 102 ? 19.976 -1.767 0.130 1.00 42.72 102 LYS A CA 1
ATOM 794 C C . LYS A 1 102 ? 19.614 -1.799 1.617 1.00 42.72 102 LYS A C 1
ATOM 796 O O . LYS A 1 102 ? 20.355 -2.388 2.397 1.00 42.72 102 LYS A O 1
ATOM 801 N N . LYS A 1 103 ? 18.530 -1.146 2.025 1.00 44.47 103 LYS A N 1
ATOM 802 C CA . LYS A 1 103 ? 17.966 -1.303 3.370 1.00 44.47 103 LYS A CA 1
ATOM 803 C C . LYS A 1 103 ? 16.867 -2.354 3.254 1.00 44.47 103 LYS A C 1
ATOM 805 O O . LYS A 1 103 ? 16.162 -2.330 2.254 1.00 44.47 103 LYS A O 1
ATOM 810 N N . ASP A 1 104 ? 16.683 -3.214 4.255 1.00 39.28 104 ASP A N 1
ATOM 811 C CA . ASP A 1 104 ? 15.633 -4.261 4.336 1.00 39.28 104 ASP A CA 1
ATOM 812 C C . ASP A 1 104 ? 14.175 -3.751 4.185 1.00 39.28 104 ASP A C 1
ATOM 814 O O . ASP A 1 104 ? 13.204 -4.476 4.377 1.00 39.28 104 ASP A O 1
ATOM 818 N N . GLN A 1 105 ? 14.015 -2.481 3.830 1.00 38.53 105 GLN A N 1
ATOM 819 C CA . GLN A 1 105 ? 12.810 -1.821 3.374 1.00 38.53 105 GLN A CA 1
ATOM 820 C C . GLN A 1 105 ? 13.171 -1.127 2.061 1.00 38.53 105 GLN A C 1
ATOM 822 O O . GLN A 1 105 ? 13.547 0.043 2.078 1.00 38.53 105 GLN A O 1
ATOM 827 N N . GLY A 1 106 ? 13.152 -1.858 0.943 1.00 37.34 106 GLY A N 1
ATOM 828 C CA . GLY A 1 106 ? 13.457 -1.297 -0.369 1.00 37.34 106 GLY A CA 1
ATOM 829 C C . GLY A 1 106 ? 12.527 -0.127 -0.679 1.00 37.34 106 GLY A C 1
ATOM 830 O O . GLY A 1 106 ? 11.395 -0.326 -1.115 1.00 37.34 106 GLY A O 1
ATOM 831 N N . THR A 1 107 ? 12.983 1.097 -0.423 1.00 39.81 107 THR A N 1
ATOM 832 C CA . THR A 1 107 ? 12.169 2.289 -0.639 1.00 39.81 107 THR A CA 1
ATOM 833 C C . THR A 1 107 ? 12.152 2.559 -2.134 1.00 39.81 107 THR A C 1
ATOM 835 O O . THR A 1 107 ? 13.166 2.901 -2.735 1.00 39.81 107 THR A O 1
ATOM 838 N N . LEU A 1 108 ? 10.993 2.380 -2.756 1.00 48.53 108 LEU A N 1
ATOM 839 C CA . LEU A 1 108 ? 10.765 2.783 -4.136 1.00 48.53 108 LEU A CA 1
ATOM 840 C C . LEU A 1 108 ? 10.580 4.303 -4.159 1.00 48.53 108 LEU A C 1
ATOM 842 O O . LEU A 1 108 ? 9.539 4.805 -3.739 1.00 48.53 108 LEU A O 1
ATOM 846 N N . VAL A 1 109 ? 11.581 5.057 -4.617 1.00 44.88 109 VAL A N 1
ATOM 847 C CA . VAL A 1 109 ? 11.421 6.507 -4.780 1.00 44.88 109 VAL A CA 1
ATOM 848 C C . VAL A 1 109 ? 10.822 6.843 -6.131 1.00 44.88 109 VAL A C 1
ATOM 850 O O . VAL A 1 109 ? 11.468 6.794 -7.176 1.00 44.88 109 VAL A O 1
ATOM 853 N N . ARG A 1 110 ? 9.575 7.307 -6.090 1.00 46.34 110 ARG A N 1
ATOM 854 C CA . ARG A 1 110 ? 8.912 7.930 -7.230 1.00 46.34 110 ARG A CA 1
ATOM 855 C C . ARG A 1 110 ? 9.538 9.293 -7.512 1.00 46.34 110 ARG A C 1
ATOM 857 O O . ARG A 1 110 ? 9.150 10.312 -6.940 1.00 46.34 110 ARG A O 1
ATOM 864 N N . LYS A 1 111 ? 10.485 9.354 -8.447 1.00 43.34 111 LYS A N 1
ATOM 865 C CA . LYS A 1 111 ? 10.856 10.624 -9.084 1.00 43.34 111 LYS A CA 1
ATOM 866 C C . LYS A 1 111 ? 9.933 10.840 -10.279 1.00 43.34 111 LYS A C 1
ATOM 868 O O . LYS A 1 111 ? 10.280 10.474 -11.396 1.00 43.34 111 LYS A O 1
ATOM 873 N N . ASN A 1 112 ? 8.739 11.376 -10.024 1.00 39.75 112 ASN A N 1
ATOM 874 C CA . ASN A 1 112 ? 7.755 11.666 -11.068 1.00 39.75 112 ASN A CA 1
ATOM 875 C C . ASN A 1 112 ? 8.369 12.678 -12.059 1.00 39.75 112 ASN A C 1
ATOM 877 O O . ASN A 1 112 ? 8.685 13.802 -11.674 1.00 39.75 112 ASN A O 1
ATOM 881 N N . ILE A 1 113 ? 8.624 12.258 -13.304 1.00 40.53 113 ILE A N 1
ATOM 882 C CA . ILE A 1 113 ? 9.195 13.116 -14.367 1.00 40.53 113 ILE A CA 1
ATOM 883 C C . ILE A 1 113 ? 8.085 13.921 -15.068 1.00 40.53 113 ILE A C 1
ATOM 885 O O . ILE A 1 113 ? 8.352 14.921 -15.729 1.00 40.53 113 ILE A O 1
ATOM 889 N N . THR A 1 114 ? 6.827 13.527 -14.880 1.00 33.09 114 THR A N 1
ATOM 890 C CA . THR A 1 114 ? 5.646 14.190 -15.434 1.00 33.09 114 THR A CA 1
ATOM 891 C C . THR A 1 114 ? 4.861 14.893 -14.331 1.00 33.09 114 THR A C 1
ATOM 893 O O . THR A 1 114 ? 4.556 14.307 -13.293 1.00 33.09 114 THR A O 1
ATOM 896 N N . TYR A 1 115 ? 4.592 16.175 -14.570 1.00 34.41 115 TYR A N 1
ATOM 897 C CA . TYR A 1 115 ? 3.841 17.089 -13.715 1.00 34.41 115 TYR A CA 1
ATOM 898 C C . TYR A 1 115 ? 2.463 16.527 -13.290 1.00 34.41 115 TYR A C 1
ATOM 900 O O . TYR A 1 115 ? 1.835 15.768 -14.024 1.00 34.41 115 TYR A O 1
ATOM 908 N N . ASP A 1 116 ? 2.022 16.959 -12.101 1.00 34.12 116 ASP A N 1
ATOM 909 C CA . ASP A 1 116 ? 0.659 16.927 -11.529 1.00 34.12 116 ASP A CA 1
ATOM 910 C C . ASP A 1 116 ? 0.068 15.694 -10.824 1.00 34.12 116 ASP A C 1
ATOM 912 O O . ASP A 1 116 ? -1.015 15.810 -10.261 1.00 34.12 116 ASP A O 1
ATOM 916 N N . ASN A 1 117 ? 0.795 14.587 -10.637 1.00 36.16 117 ASN A N 1
ATOM 917 C CA . ASN A 1 117 ? 0.365 13.523 -9.699 1.00 36.16 117 ASN A CA 1
ATOM 918 C C . ASN A 1 117 ? 1.306 13.364 -8.494 1.00 36.16 117 ASN A C 1
ATOM 920 O O . ASN A 1 117 ? 1.603 12.253 -8.050 1.00 36.16 117 ASN A O 1
ATOM 924 N N . ALA A 1 118 ? 1.766 14.483 -7.926 1.00 32.41 118 ALA A N 1
ATOM 925 C CA . ALA A 1 118 ? 2.575 14.538 -6.700 1.00 32.41 118 ALA A CA 1
ATOM 926 C C . ALA A 1 118 ? 1.822 14.110 -5.418 1.00 32.41 118 ALA A C 1
ATOM 928 O O . ALA A 1 118 ? 2.378 14.188 -4.328 1.00 32.41 118 ALA A O 1
ATOM 929 N N . ARG A 1 119 ? 0.573 13.636 -5.519 1.00 36.47 119 ARG A N 1
ATOM 930 C CA . ARG A 1 119 ? -0.301 13.418 -4.358 1.00 36.47 119 ARG A CA 1
ATOM 931 C C . ARG A 1 119 ? -0.038 12.177 -3.504 1.00 36.47 119 ARG A C 1
ATOM 933 O O . ARG A 1 119 ? -0.656 12.095 -2.457 1.00 36.47 119 ARG A O 1
ATOM 940 N N . LEU A 1 120 ? 0.827 11.231 -3.886 1.00 38.16 120 LEU A N 1
ATOM 941 C CA . LEU A 1 120 ? 0.906 9.962 -3.130 1.00 38.16 120 LEU A CA 1
ATOM 942 C C . LEU A 1 120 ? 2.302 9.407 -2.813 1.00 38.16 120 LEU A C 1
ATOM 944 O O . LEU A 1 120 ? 2.380 8.366 -2.177 1.00 38.16 120 LEU A O 1
ATOM 948 N N . TRP A 1 121 ? 3.407 10.053 -3.212 1.00 39.94 121 TRP A N 1
ATOM 949 C CA . TRP A 1 121 ? 4.734 9.423 -3.033 1.00 39.94 121 TRP A CA 1
ATOM 950 C C . TRP A 1 121 ? 5.902 10.368 -2.720 1.00 39.94 121 TRP A C 1
ATOM 952 O O . TRP A 1 121 ? 7.046 9.926 -2.649 1.00 39.94 121 TRP A O 1
ATOM 962 N N . GLN A 1 122 ? 5.639 11.655 -2.478 1.00 33.66 122 GLN A N 1
ATOM 963 C CA . GLN A 1 122 ? 6.580 12.517 -1.756 1.00 33.66 122 GLN A CA 1
ATOM 964 C C . GLN A 1 122 ? 6.106 12.708 -0.318 1.00 33.66 122 GLN A C 1
ATOM 966 O O . GLN A 1 122 ? 5.848 13.816 0.130 1.00 33.66 122 GLN A O 1
ATOM 971 N N . GLU A 1 123 ? 6.053 11.619 0.436 1.00 37.97 123 GLU A N 1
ATOM 972 C CA . GLU A 1 123 ? 6.216 11.721 1.878 1.00 37.97 123 GLU A CA 1
ATOM 973 C C . GLU A 1 123 ? 7.569 11.115 2.224 1.00 37.97 123 GLU A C 1
ATOM 975 O O . GLU A 1 123 ? 7.717 9.946 2.568 1.00 37.97 123 GLU A O 1
ATOM 980 N N . ARG A 1 124 ? 8.595 11.972 2.168 1.00 36.41 124 ARG A N 1
ATOM 981 C CA . ARG A 1 124 ? 9.612 11.934 3.217 1.00 36.41 124 ARG A CA 1
ATOM 982 C C . ARG A 1 124 ? 8.846 11.999 4.539 1.00 36.41 124 ARG A C 1
ATOM 984 O O . ARG A 1 124 ? 8.490 13.096 4.935 1.00 36.41 124 ARG A O 1
ATOM 991 N N . PHE A 1 125 ? 8.546 10.857 5.152 1.00 40.44 125 PHE A N 1
ATOM 992 C CA . PHE A 1 125 ? 8.356 10.688 6.597 1.00 40.44 125 PHE A CA 1
ATOM 993 C C . PHE A 1 125 ? 7.808 11.924 7.355 1.00 40.44 125 PHE A C 1
ATOM 995 O O . PHE A 1 125 ? 8.457 12.404 8.282 1.00 40.44 125 PHE A O 1
ATOM 1002 N N . SER A 1 126 ? 6.674 12.509 6.952 1.00 37.31 126 SER A N 1
ATOM 1003 C CA . SER A 1 126 ? 6.161 13.725 7.619 1.00 37.31 126 SER A CA 1
ATOM 1004 C C . SER A 1 126 ? 4.653 13.818 7.766 1.00 37.31 126 SER A C 1
ATOM 1006 O O . SER A 1 126 ? 4.202 14.733 8.445 1.00 37.31 126 SER A O 1
ATOM 1008 N N . TYR A 1 127 ? 3.876 12.860 7.258 1.00 34.03 127 TYR A N 1
ATOM 1009 C CA . TYR A 1 127 ? 2.508 12.683 7.730 1.00 34.03 127 TYR A CA 1
ATOM 1010 C C . TYR A 1 127 ? 2.284 11.228 8.157 1.00 34.03 127 TYR A C 1
ATOM 1012 O O . TYR A 1 127 ? 2.556 10.312 7.384 1.00 34.03 127 TYR A O 1
ATOM 1020 N N . PRO A 1 128 ? 1.790 10.979 9.381 1.00 38.72 128 PRO A N 1
ATOM 1021 C CA . PRO A 1 128 ? 1.495 9.627 9.858 1.00 38.72 128 PRO A CA 1
ATOM 1022 C C . PRO A 1 128 ? 0.258 8.987 9.189 1.00 38.72 128 PRO A C 1
ATOM 1024 O O . PRO A 1 128 ? -0.161 7.911 9.601 1.00 38.72 128 PRO A O 1
ATOM 1027 N N . PHE A 1 129 ? -0.316 9.609 8.149 1.00 41.81 129 PHE A N 1
ATOM 1028 C CA . PHE A 1 129 ? -1.626 9.248 7.589 1.00 41.81 129 PHE A CA 1
ATOM 1029 C C . PHE A 1 129 ? -1.635 8.896 6.092 1.00 41.81 129 PHE A C 1
ATOM 1031 O O . PHE A 1 129 ? -2.717 8.731 5.525 1.00 41.81 129 PHE A O 1
ATOM 1038 N N . SER A 1 130 ? -0.485 8.725 5.425 1.00 52.56 130 SER A N 1
ATOM 1039 C CA . SER A 1 130 ? -0.485 8.109 4.089 1.00 52.56 130 SER A CA 1
ATOM 1040 C C . SER A 1 130 ? -0.816 6.619 4.211 1.00 52.56 130 SER A C 1
ATOM 1042 O O . SER A 1 130 ? 0.046 5.760 4.411 1.00 52.56 130 SER A O 1
ATOM 1044 N N . LEU A 1 131 ? -2.112 6.308 4.134 1.00 56.75 131 LEU A N 1
ATOM 1045 C CA . LEU A 1 131 ? -2.616 4.941 4.107 1.00 56.75 131 LEU A CA 1
ATOM 1046 C C . LEU A 1 131 ? -1.899 4.158 3.005 1.00 56.75 131 LEU A C 1
ATOM 1048 O O . LEU A 1 131 ? -1.992 4.464 1.814 1.00 56.75 131 LEU A O 1
ATOM 1052 N N . ARG A 1 132 ? -1.168 3.125 3.422 1.00 75.06 132 ARG A N 1
ATOM 1053 C CA . ARG A 1 132 ? -0.478 2.208 2.519 1.00 75.06 132 ARG A CA 1
ATOM 1054 C C . ARG A 1 132 ? -1.535 1.335 1.858 1.00 75.06 132 ARG A C 1
ATOM 1056 O O . ARG A 1 132 ? -2.044 0.412 2.485 1.00 75.06 132 ARG A O 1
ATOM 1063 N N . TRP A 1 133 ? -1.860 1.602 0.596 1.00 83.56 133 TRP A N 1
ATOM 1064 C CA . TRP A 1 133 ? -2.870 0.847 -0.162 1.00 83.56 133 TRP A CA 1
ATOM 1065 C C . TRP A 1 133 ? -2.541 -0.649 -0.315 1.00 83.56 133 TRP A C 1
ATOM 1067 O O . TRP A 1 133 ? -3.402 -1.431 -0.687 1.00 83.56 133 TRP A O 1
ATOM 1077 N N . TRP A 1 134 ? -1.315 -1.073 -0.007 1.00 85.62 134 TRP A N 1
ATOM 1078 C CA . TRP A 1 134 ? -0.910 -2.481 0.035 1.00 85.62 134 TRP A CA 1
ATOM 1079 C C . TRP A 1 134 ? -1.025 -3.108 1.437 1.00 85.62 134 TRP A C 1
ATOM 1081 O O . TRP A 1 134 ? -0.565 -4.230 1.653 1.00 85.62 134 TRP A O 1
ATOM 1091 N N . CYS A 1 135 ? -1.570 -2.402 2.430 1.00 86.88 135 CYS A N 1
ATOM 1092 C CA . CYS A 1 135 ? -1.667 -2.898 3.800 1.00 86.88 135 CYS A CA 1
ATOM 1093 C C . CYS A 1 135 ? -2.860 -3.847 3.976 1.00 86.88 135 CYS A C 1
ATOM 1095 O O . CYS A 1 135 ? -4.010 -3.467 3.747 1.00 86.88 135 CYS A O 1
ATOM 1097 N N . ASP A 1 136 ? -2.589 -5.066 4.451 1.00 91.62 136 ASP A N 1
ATOM 1098 C CA . ASP A 1 136 ? -3.622 -6.095 4.638 1.00 91.62 136 ASP A CA 1
ATOM 1099 C C . ASP A 1 136 ? -4.658 -5.700 5.685 1.00 91.62 136 ASP A C 1
ATOM 1101 O O . ASP A 1 136 ? -5.825 -6.051 5.552 1.00 91.62 136 ASP A O 1
ATOM 1105 N N . SER A 1 137 ? -4.253 -4.949 6.710 1.00 88.44 137 SER A N 1
ATOM 1106 C CA . SER A 1 137 ? -5.154 -4.564 7.795 1.00 88.44 137 SER A CA 1
ATOM 1107 C C . SER A 1 137 ? -6.226 -3.559 7.364 1.00 88.44 137 SER A C 1
ATOM 1109 O O . SER A 1 137 ? -7.235 -3.456 8.058 1.00 88.44 137 SER A O 1
ATOM 1111 N N . TYR A 1 138 ? -6.026 -2.863 6.237 1.00 88.94 138 TYR A N 1
ATOM 1112 C CA . TYR A 1 138 ? -6.962 -1.883 5.675 1.00 88.94 138 TYR A CA 1
ATOM 1113 C C . TYR A 1 138 ? -7.695 -2.392 4.435 1.00 88.94 138 TYR A C 1
ATOM 1115 O O . TYR A 1 138 ? -8.879 -2.123 4.294 1.00 88.94 138 TYR A O 1
ATOM 1123 N N . MET A 1 139 ? -7.010 -3.096 3.530 1.00 90.75 139 MET A N 1
ATOM 1124 C CA . MET A 1 139 ? -7.613 -3.542 2.264 1.00 90.75 139 MET A CA 1
ATOM 1125 C C . MET A 1 139 ? -8.076 -5.000 2.298 1.00 90.75 139 MET A C 1
ATOM 1127 O O . MET A 1 139 ? -8.866 -5.425 1.461 1.00 90.75 139 MET A O 1
ATOM 1131 N N . GLY A 1 140 ? -7.571 -5.794 3.240 1.00 94.25 140 GLY A N 1
ATOM 1132 C CA . GLY A 1 140 ? -7.692 -7.244 3.193 1.00 94.25 140 GLY A CA 1
ATOM 1133 C C . GLY A 1 140 ? -6.677 -7.864 2.231 1.00 94.25 140 GLY A C 1
ATOM 1134 O O . GLY A 1 140 ? -6.222 -7.253 1.261 1.00 94.25 140 GLY A O 1
ATOM 1135 N N . LYS A 1 141 ? -6.306 -9.116 2.511 1.00 95.50 141 LYS A N 1
ATOM 1136 C CA . LYS A 1 141 ? -5.189 -9.797 1.838 1.00 95.50 141 LYS A CA 1
ATOM 1137 C C . LYS A 1 141 ? -5.370 -9.921 0.323 1.00 95.50 141 LYS A C 1
ATOM 1139 O O . LYS A 1 141 ? -4.417 -9.718 -0.422 1.00 95.50 141 LYS A O 1
ATOM 1144 N N . ALA A 1 142 ? -6.578 -10.261 -0.127 1.00 96.19 142 ALA A N 1
ATOM 1145 C CA . ALA A 1 142 ? -6.860 -10.481 -1.545 1.00 96.19 142 ALA A CA 1
ATOM 1146 C C . ALA A 1 142 ? -6.762 -9.180 -2.357 1.00 96.19 142 ALA A C 1
ATOM 1148 O O . ALA A 1 142 ? -6.064 -9.132 -3.365 1.00 96.19 142 ALA A O 1
ATOM 1149 N N . VAL A 1 143 ? -7.386 -8.103 -1.874 1.00 96.38 143 VAL A N 1
ATOM 1150 C CA . VAL A 1 143 ? -7.363 -6.790 -2.538 1.00 96.38 143 VAL A CA 1
ATOM 1151 C C . VAL A 1 143 ? -5.965 -6.184 -2.510 1.00 96.38 143 VAL A C 1
ATOM 1153 O O . VAL A 1 143 ? -5.497 -5.677 -3.526 1.00 96.38 143 VAL A O 1
ATOM 1156 N N . ALA A 1 144 ? -5.265 -6.268 -1.373 1.00 94.31 144 ALA A N 1
ATOM 1157 C CA . ALA A 1 144 ? -3.890 -5.789 -1.270 1.00 94.31 144 ALA A CA 1
ATOM 1158 C C . ALA A 1 144 ? -2.959 -6.508 -2.260 1.00 94.31 144 ALA A C 1
ATOM 1160 O O . ALA A 1 144 ? -2.097 -5.865 -2.856 1.00 94.31 144 ALA A O 1
ATOM 1161 N N . LEU A 1 145 ? -3.137 -7.819 -2.452 1.00 95.44 145 LEU A N 1
ATOM 1162 C CA . LEU A 1 145 ? -2.391 -8.589 -3.444 1.00 95.44 145 LEU A CA 1
ATOM 1163 C C . LEU A 1 145 ? -2.723 -8.135 -4.874 1.00 95.44 145 LEU A C 1
ATOM 1165 O O . LEU A 1 145 ? -1.803 -7.756 -5.595 1.00 95.44 145 LEU A O 1
ATOM 1169 N N . GLU A 1 146 ? -4.008 -8.080 -5.257 1.00 96.38 146 GLU A N 1
ATOM 1170 C CA . GLU A 1 146 ? -4.423 -7.633 -6.601 1.00 96.38 146 GLU A CA 1
ATOM 1171 C C . GLU A 1 146 ? -3.904 -6.222 -6.928 1.00 96.38 146 GLU A C 1
ATOM 1173 O O . GLU A 1 146 ? -3.429 -5.967 -8.037 1.00 96.38 146 GLU A O 1
ATOM 1178 N N . LEU A 1 147 ? -3.940 -5.301 -5.959 1.00 93.81 147 LEU A N 1
ATOM 1179 C CA . LEU A 1 147 ? -3.409 -3.945 -6.111 1.00 93.81 147 LEU A CA 1
ATOM 1180 C C . LEU A 1 147 ? -1.906 -3.947 -6.418 1.00 93.81 147 LEU A C 1
ATOM 1182 O O . LEU A 1 147 ? -1.456 -3.209 -7.297 1.00 93.81 147 LEU A O 1
ATOM 1186 N N . VAL A 1 148 ? -1.125 -4.763 -5.703 1.00 92.31 148 VAL A N 1
ATOM 1187 C CA . VAL A 1 148 ? 0.328 -4.850 -5.903 1.00 92.31 148 VAL A CA 1
ATOM 1188 C C . VAL A 1 148 ? 0.654 -5.497 -7.250 1.00 92.31 148 VAL A C 1
ATOM 1190 O O . VAL A 1 148 ? 1.486 -4.972 -7.994 1.00 92.31 148 VAL A O 1
ATOM 1193 N N . GLU A 1 149 ? -0.019 -6.592 -7.604 1.00 94.56 149 GLU A N 1
ATOM 1194 C CA . GLU A 1 149 ? 0.139 -7.244 -8.909 1.00 94.56 149 GLU A CA 1
ATOM 1195 C C . GLU A 1 149 ? -0.177 -6.269 -10.047 1.00 94.56 149 GLU A C 1
ATOM 1197 O O . GLU A 1 149 ? 0.608 -6.107 -10.989 1.00 94.56 149 GLU A O 1
ATOM 1202 N N . ARG A 1 150 ? -1.288 -5.535 -9.929 1.00 93.25 150 ARG A N 1
ATOM 1203 C CA . ARG A 1 150 ? -1.685 -4.523 -10.907 1.00 93.25 150 ARG A CA 1
ATOM 1204 C C . ARG A 1 150 ? -0.694 -3.371 -10.982 1.00 93.25 150 ARG A C 1
ATOM 1206 O O . ARG A 1 150 ? -0.425 -2.875 -12.079 1.00 93.25 150 ARG A O 1
ATOM 1213 N N . TRP A 1 151 ? -0.129 -2.944 -9.857 1.00 90.94 151 TRP A N 1
ATOM 1214 C CA . TRP A 1 151 ? 0.907 -1.916 -9.847 1.00 90.94 151 TRP A CA 1
ATOM 1215 C C . TRP A 1 151 ? 2.126 -2.379 -10.652 1.00 90.94 151 TRP A C 1
ATOM 1217 O O . TRP A 1 151 ? 2.543 -1.686 -11.575 1.00 90.94 151 TRP A O 1
ATOM 1227 N N . TYR A 1 152 ? 2.641 -3.589 -10.434 1.00 90.50 152 TYR A N 1
ATOM 1228 C CA . TYR A 1 152 ? 3.735 -4.103 -11.270 1.00 90.50 152 TYR A CA 1
ATOM 1229 C C . TYR A 1 152 ? 3.359 -4.234 -12.751 1.00 90.50 152 TYR A C 1
ATOM 1231 O O . TYR A 1 152 ? 4.171 -3.943 -13.632 1.00 90.50 152 TYR A O 1
ATOM 1239 N N . THR A 1 153 ? 2.118 -4.626 -13.023 1.00 93.44 153 THR A N 1
ATOM 1240 C CA . THR A 1 153 ? 1.621 -4.892 -14.376 1.00 93.44 153 THR A CA 1
ATOM 1241 C C . THR A 1 153 ? 1.441 -3.618 -15.199 1.00 93.44 153 THR A C 1
ATOM 1243 O O . THR A 1 153 ? 1.734 -3.597 -16.391 1.00 93.44 153 THR A O 1
ATOM 1246 N N . THR A 1 154 ? 0.970 -2.536 -14.581 1.00 89.88 154 THR A N 1
ATOM 1247 C CA . THR A 1 154 ? 0.543 -1.323 -15.302 1.00 89.88 154 THR A CA 1
ATOM 1248 C C . THR A 1 154 ? 1.592 -0.212 -15.336 1.00 89.88 154 THR A C 1
ATOM 1250 O O . THR A 1 154 ? 1.457 0.747 -16.103 1.00 89.88 154 THR A O 1
ATOM 1253 N N . ARG A 1 155 ? 2.637 -0.305 -14.510 1.00 87.00 155 ARG A N 1
ATOM 1254 C CA . ARG A 1 155 ? 3.664 0.734 -14.370 1.00 87.00 155 ARG A CA 1
ATOM 1255 C C . ARG A 1 155 ? 4.806 0.569 -15.358 1.00 87.00 155 ARG A C 1
ATOM 1257 O O . ARG A 1 155 ? 5.118 -0.529 -15.810 1.00 87.00 155 ARG A O 1
ATOM 1264 N N . LYS A 1 156 ? 5.458 1.693 -15.672 1.00 87.56 156 LYS A N 1
ATOM 1265 C CA . LYS A 1 156 ? 6.684 1.729 -16.476 1.00 87.56 156 LYS A CA 1
ATOM 1266 C C . LYS A 1 156 ? 7.880 2.000 -15.585 1.00 87.56 156 LYS A C 1
ATOM 1268 O O . LYS A 1 156 ? 8.079 3.124 -15.137 1.00 87.56 156 LYS A O 1
ATOM 1273 N N . PHE A 1 157 ? 8.697 0.983 -15.369 1.00 85.38 157 PHE A N 1
ATOM 1274 C CA . PHE A 1 157 ? 9.879 1.074 -14.527 1.00 85.38 157 PHE A CA 1
ATOM 1275 C C . PHE A 1 157 ? 11.093 1.493 -15.341 1.00 85.38 157 PHE A C 1
ATOM 1277 O O . PHE A 1 157 ? 11.347 0.959 -16.416 1.00 85.38 157 PHE A O 1
ATOM 1284 N N . THR A 1 158 ? 11.870 2.431 -14.816 1.00 83.44 158 THR A N 1
ATOM 1285 C CA . THR A 1 158 ? 13.141 2.859 -15.394 1.00 83.44 158 THR A CA 1
ATOM 1286 C C . THR A 1 158 ? 14.250 2.655 -14.378 1.00 83.44 158 THR A C 1
ATOM 1288 O O . THR A 1 158 ? 14.210 3.228 -13.290 1.00 83.44 158 THR A O 1
ATOM 1291 N N . ILE A 1 159 ? 15.253 1.857 -14.734 1.00 79.12 159 ILE A N 1
ATOM 1292 C CA . ILE A 1 159 ? 16.438 1.631 -13.904 1.00 79.12 159 ILE A CA 1
ATOM 1293 C C . ILE A 1 159 ? 17.623 2.289 -14.586 1.00 79.12 159 ILE A C 1
ATOM 1295 O O . ILE A 1 159 ? 17.951 1.983 -15.731 1.00 79.12 159 ILE A O 1
ATOM 1299 N N . SER A 1 160 ? 18.266 3.209 -13.875 1.00 74.31 160 SER A N 1
ATOM 1300 C CA . SER A 1 160 ? 19.367 4.002 -14.411 1.00 74.31 160 SER A CA 1
ATOM 1301 C C . SER A 1 160 ? 20.650 3.767 -13.639 1.00 74.31 160 SER A C 1
ATOM 1303 O O . SER A 1 160 ? 20.618 3.814 -12.411 1.00 74.31 160 SER A O 1
ATOM 1305 N N . ARG A 1 161 ? 21.776 3.630 -14.352 1.00 67.69 161 ARG A N 1
ATOM 1306 C CA . ARG A 1 161 ? 23.161 3.626 -13.828 1.00 67.69 161 ARG A CA 1
ATOM 1307 C C . ARG A 1 161 ? 23.548 2.461 -12.901 1.00 67.69 161 ARG A C 1
ATOM 1309 O O . ARG A 1 161 ? 24.709 2.072 -12.903 1.00 67.69 161 ARG A O 1
ATOM 1316 N N . GLU A 1 162 ? 22.614 1.876 -12.158 1.00 68.12 162 GLU A N 1
ATOM 1317 C CA . GLU A 1 162 ? 22.880 0.858 -11.138 1.00 68.12 162 GLU A CA 1
ATOM 1318 C C . GLU A 1 162 ? 22.191 -0.470 -11.478 1.00 68.12 162 GLU A C 1
ATOM 1320 O O . GLU A 1 162 ? 21.148 -0.810 -10.930 1.00 68.12 162 GLU A O 1
ATOM 1325 N N . PHE A 1 163 ? 22.790 -1.276 -12.359 1.00 69.88 163 PHE A N 1
ATOM 1326 C CA . PHE A 1 163 ? 22.245 -2.601 -12.702 1.00 69.88 163 PHE A CA 1
ATOM 1327 C C . PHE A 1 163 ? 22.189 -3.575 -11.513 1.00 69.88 163 PHE A C 1
ATOM 1329 O O . PHE A 1 163 ? 21.429 -4.538 -11.550 1.00 69.88 163 PHE A O 1
ATOM 1336 N N . GLY A 1 164 ? 22.927 -3.317 -10.427 1.00 68.19 164 GLY A N 1
ATOM 1337 C CA . GLY A 1 164 ? 22.752 -4.055 -9.171 1.00 68.19 164 GLY A CA 1
ATOM 1338 C C . GLY A 1 164 ? 21.332 -3.923 -8.605 1.00 68.19 164 GLY A C 1
ATOM 1339 O O . GLY A 1 164 ? 20.787 -4.893 -8.087 1.00 68.19 164 GLY A O 1
ATOM 1340 N N . ALA A 1 165 ? 20.698 -2.761 -8.799 1.00 70.81 165 ALA A N 1
ATOM 1341 C CA . ALA A 1 165 ? 19.313 -2.501 -8.414 1.00 70.81 165 ALA A CA 1
ATOM 1342 C C . ALA A 1 165 ? 18.321 -3.366 -9.194 1.00 70.81 165 ALA A C 1
ATOM 1344 O O . ALA A 1 165 ? 17.300 -3.760 -8.645 1.00 70.81 165 ALA A O 1
ATOM 1345 N N . LEU A 1 166 ? 18.627 -3.683 -10.458 1.00 78.69 166 LEU A N 1
ATOM 1346 C CA . LEU A 1 166 ? 17.753 -4.478 -11.319 1.00 78.69 166 LEU A CA 1
ATOM 1347 C C . LEU A 1 166 ? 17.534 -5.873 -10.740 1.00 78.69 166 LEU A C 1
ATOM 1349 O O . LEU A 1 166 ? 16.395 -6.306 -10.604 1.00 78.69 166 LEU A O 1
ATOM 1353 N N . LYS A 1 167 ? 18.613 -6.570 -10.364 1.00 80.94 167 LYS A N 1
ATOM 1354 C CA . LYS A 1 167 ? 18.490 -7.919 -9.799 1.00 80.94 167 LYS A CA 1
ATOM 1355 C C . LYS A 1 167 ? 17.684 -7.897 -8.502 1.00 80.94 167 LYS A C 1
ATOM 1357 O O . LYS A 1 167 ? 16.830 -8.760 -8.327 1.00 80.94 167 LYS A O 1
ATOM 1362 N N . THR A 1 168 ? 17.929 -6.927 -7.624 1.00 78.81 168 THR A N 1
ATOM 1363 C CA . THR A 1 168 ? 17.156 -6.785 -6.385 1.00 78.81 168 THR A CA 1
ATOM 1364 C C . THR A 1 168 ? 15.694 -6.482 -6.691 1.00 78.81 168 THR A C 1
ATOM 1366 O O . THR A 1 168 ? 14.835 -7.223 -6.248 1.00 78.81 168 THR A O 1
ATOM 1369 N N . PHE A 1 169 ? 15.397 -5.482 -7.518 1.00 81.56 169 PHE A N 1
ATOM 1370 C CA . PHE A 1 169 ? 14.028 -5.091 -7.862 1.00 81.56 169 PHE A CA 1
ATOM 1371 C C . PHE A 1 169 ? 13.207 -6.225 -8.491 1.00 81.56 169 PHE A C 1
ATOM 1373 O O . PHE A 1 169 ? 12.026 -6.361 -8.200 1.00 81.56 169 PHE A O 1
ATOM 1380 N N . LEU A 1 170 ? 13.827 -7.059 -9.330 1.00 84.44 170 LEU A N 1
ATOM 1381 C CA . LEU A 1 170 ? 13.144 -8.177 -9.985 1.00 84.44 170 LEU A CA 1
ATOM 1382 C C . LEU A 1 170 ? 12.852 -9.364 -9.055 1.00 84.44 170 LEU A C 1
ATOM 1384 O O . LEU A 1 170 ? 11.975 -10.166 -9.370 1.00 84.44 170 LEU A O 1
ATOM 1388 N N . ASN A 1 171 ? 13.596 -9.509 -7.955 1.00 82.69 171 ASN A N 1
ATOM 1389 C CA . ASN A 1 171 ? 13.541 -10.701 -7.098 1.00 82.69 171 ASN A CA 1
ATOM 1390 C C . ASN A 1 171 ? 13.139 -10.413 -5.648 1.00 82.69 171 ASN A C 1
ATOM 1392 O O . ASN A 1 171 ? 12.851 -11.345 -4.907 1.00 82.69 171 ASN A O 1
ATOM 1396 N N . HIS A 1 172 ? 13.156 -9.154 -5.227 1.00 80.50 172 HIS A N 1
ATOM 1397 C CA . HIS A 1 172 ? 12.785 -8.740 -3.886 1.00 80.50 172 HIS A CA 1
ATOM 1398 C C . HIS A 1 172 ? 11.361 -8.210 -3.894 1.00 80.50 172 HIS A C 1
ATOM 1400 O O . HIS A 1 172 ? 11.040 -7.335 -4.692 1.00 80.50 172 HIS A O 1
ATOM 1406 N N . ASP A 1 173 ? 10.541 -8.716 -2.982 1.00 80.62 173 ASP A N 1
ATOM 1407 C CA . ASP A 1 173 ? 9.176 -8.261 -2.766 1.00 80.62 173 ASP A CA 1
ATOM 1408 C C . ASP A 1 173 ? 9.136 -7.181 -1.671 1.00 80.62 173 ASP A C 1
ATOM 1410 O O . ASP A 1 173 ? 9.110 -7.516 -0.481 1.00 80.62 173 ASP A O 1
ATOM 1414 N N . PRO A 1 174 ? 9.124 -5.884 -2.033 1.00 76.12 174 PRO A N 1
ATOM 1415 C CA . PRO A 1 174 ? 9.079 -4.806 -1.051 1.00 76.12 174 PRO A CA 1
ATOM 1416 C C . PRO A 1 174 ? 7.721 -4.714 -0.339 1.00 76.12 174 PRO A C 1
ATOM 1418 O O . PRO A 1 174 ? 7.619 -4.059 0.697 1.00 76.12 174 PRO A O 1
ATOM 1421 N N . PHE A 1 175 ? 6.675 -5.349 -0.876 1.00 81.88 175 PHE A N 1
ATOM 1422 C CA . PHE A 1 175 ? 5.321 -5.303 -0.326 1.00 81.88 175 PHE A CA 1
ATOM 1423 C C . PHE A 1 175 ? 5.009 -6.496 0.583 1.00 81.88 175 PHE A C 1
ATOM 1425 O O . PHE A 1 175 ? 3.951 -6.504 1.216 1.00 81.88 175 PHE A O 1
ATOM 1432 N N . GLN A 1 176 ? 5.925 -7.470 0.668 1.00 84.06 176 GLN A N 1
ATOM 1433 C CA . GLN A 1 176 ? 5.810 -8.676 1.495 1.00 84.06 176 GLN A CA 1
ATOM 1434 C C . GLN A 1 176 ? 4.516 -9.459 1.214 1.00 84.06 176 GLN A C 1
ATOM 1436 O O . GLN A 1 176 ? 3.866 -9.981 2.119 1.00 84.06 176 GLN A O 1
ATOM 1441 N N . LYS A 1 177 ? 4.130 -9.535 -0.062 1.00 86.56 177 LYS A N 1
ATOM 1442 C CA . LYS A 1 177 ? 2.975 -10.291 -0.566 1.00 86.56 177 LYS A CA 1
ATOM 1443 C C . LYS A 1 177 ? 3.322 -11.689 -1.061 1.00 86.56 177 LYS A C 1
ATOM 1445 O O . LYS A 1 177 ? 2.438 -12.397 -1.533 1.00 86.56 177 LYS A O 1
ATOM 1450 N N . ASN A 1 178 ? 4.576 -12.103 -0.892 1.00 91.88 178 ASN A N 1
ATOM 1451 C CA . ASN A 1 178 ? 5.122 -13.351 -1.407 1.00 91.88 178 ASN A CA 1
ATOM 1452 C C . ASN A 1 178 ? 4.982 -13.448 -2.935 1.00 91.88 178 ASN A C 1
ATOM 1454 O O . ASN A 1 178 ? 4.650 -14.501 -3.479 1.00 91.88 178 ASN A O 1
ATOM 1458 N N . ILE A 1 179 ? 5.215 -12.329 -3.621 1.00 88.88 179 ILE A N 1
ATOM 1459 C CA . ILE A 1 179 ? 5.190 -12.250 -5.082 1.00 88.88 179 ILE A CA 1
ATOM 1460 C C . ILE A 1 179 ? 6.602 -12.127 -5.641 1.00 88.88 179 ILE A C 1
ATOM 1462 O O . ILE A 1 179 ? 7.502 -11.595 -4.997 1.00 88.88 179 ILE A O 1
ATOM 1466 N N . GLN A 1 180 ? 6.794 -12.576 -6.879 1.00 91.38 180 GLN A N 1
ATOM 1467 C CA . GLN A 1 180 ? 8.029 -12.337 -7.614 1.00 91.38 180 GLN A CA 1
ATOM 1468 C C . GLN A 1 180 ? 7.801 -11.203 -8.628 1.00 91.38 180 GLN A C 1
ATOM 1470 O O . GLN A 1 180 ? 7.126 -11.429 -9.634 1.00 91.38 180 GLN A O 1
ATOM 1475 N N . PRO A 1 181 ? 8.362 -9.995 -8.418 1.00 90.44 181 PRO A N 1
ATOM 1476 C CA . PRO A 1 181 ? 8.115 -8.846 -9.293 1.00 90.44 181 PRO A CA 1
ATOM 1477 C C . PRO A 1 181 ? 8.381 -9.109 -10.775 1.00 90.44 181 PRO A C 1
ATOM 1479 O O . PRO A 1 181 ? 7.640 -8.630 -11.633 1.00 90.44 181 PRO A O 1
ATOM 1482 N N . SER A 1 182 ? 9.415 -9.896 -11.092 1.00 92.00 182 SER A N 1
ATOM 1483 C CA . SER A 1 182 ? 9.778 -10.241 -12.472 1.00 92.00 182 SER A CA 1
ATOM 1484 C C . SER A 1 182 ? 8.656 -10.902 -13.276 1.00 92.00 182 SER A C 1
ATOM 1486 O O . SER A 1 182 ? 8.678 -10.809 -14.500 1.00 92.00 182 SER A O 1
ATOM 1488 N N . VAL A 1 183 ? 7.688 -11.542 -12.613 1.00 95.19 183 VAL A N 1
ATOM 1489 C CA . VAL A 1 183 ? 6.535 -12.188 -13.255 1.00 95.19 183 VAL A CA 1
ATOM 1490 C C . VAL A 1 183 ? 5.506 -11.159 -13.724 1.00 95.19 183 VAL A C 1
ATOM 1492 O O . VAL A 1 183 ? 4.885 -11.342 -14.768 1.00 95.19 183 VAL A O 1
ATOM 1495 N N . PHE A 1 184 ? 5.342 -10.064 -12.980 1.00 93.81 184 PHE A N 1
ATOM 1496 C CA . PHE A 1 184 ? 4.280 -9.082 -13.207 1.00 93.81 184 PHE A CA 1
ATOM 1497 C C . PHE A 1 184 ? 4.752 -7.848 -13.979 1.00 93.81 184 PHE A C 1
ATOM 1499 O O . PHE A 1 184 ? 3.950 -7.187 -14.631 1.00 93.81 184 PHE A O 1
ATOM 1506 N N . ILE A 1 185 ? 6.047 -7.521 -13.942 1.00 91.25 185 ILE A N 1
ATOM 1507 C CA . ILE A 1 185 ? 6.583 -6.336 -14.624 1.00 91.25 185 ILE A CA 1
ATOM 1508 C C . ILE A 1 185 ? 6.427 -6.463 -16.144 1.00 91.25 185 ILE A C 1
ATOM 1510 O O . ILE A 1 185 ? 7.112 -7.250 -16.797 1.00 91.25 185 ILE A O 1
ATOM 1514 N N . GLN A 1 186 ? 5.585 -5.608 -16.730 1.00 91.06 186 GLN A N 1
ATOM 1515 C CA . GLN A 1 186 ? 5.384 -5.567 -18.183 1.00 91.06 186 GLN A CA 1
ATOM 1516 C C . GLN A 1 186 ? 6.258 -4.533 -18.894 1.00 91.06 186 GLN A C 1
ATOM 1518 O O . GLN A 1 186 ? 6.575 -4.689 -20.074 1.00 91.06 186 GLN A O 1
ATOM 1523 N N . HIS A 1 187 ? 6.656 -3.462 -18.207 1.00 88.75 187 HIS A N 1
ATOM 1524 C CA . HIS A 1 187 ? 7.368 -2.354 -18.834 1.00 88.75 187 HIS A CA 1
ATOM 1525 C C . HIS A 1 187 ? 8.608 -1.967 -18.035 1.00 88.75 187 HIS A C 1
ATOM 1527 O O . HIS A 1 187 ? 8.520 -1.310 -16.999 1.00 88.75 187 HIS A O 1
ATOM 1533 N N . LEU A 1 188 ? 9.778 -2.335 -18.556 1.00 89.31 188 LEU A N 1
ATOM 1534 C CA . LEU A 1 188 ? 11.072 -2.051 -17.948 1.00 89.31 188 LEU A CA 1
ATOM 1535 C C . LEU A 1 188 ? 12.004 -1.384 -18.966 1.00 89.31 188 LEU A C 1
ATOM 1537 O O . LEU A 1 188 ? 12.275 -1.926 -20.035 1.00 89.31 188 LEU A O 1
ATOM 1541 N N . THR A 1 189 ? 12.518 -0.213 -18.610 1.00 87.31 189 THR A N 1
ATOM 1542 C CA . THR A 1 189 ? 13.493 0.554 -19.387 1.00 87.31 189 THR A CA 1
ATOM 1543 C C . THR A 1 189 ? 14.815 0.594 -18.634 1.00 87.31 189 THR A C 1
ATOM 1545 O O . THR A 1 189 ? 14.857 0.916 -17.447 1.00 87.31 189 THR A O 1
ATOM 1548 N N . LEU A 1 190 ? 15.908 0.277 -19.326 1.00 84.06 190 LEU A N 1
ATOM 1549 C CA . LEU A 1 190 ? 17.258 0.369 -18.778 1.00 84.06 190 LEU A CA 1
ATOM 1550 C C . LEU A 1 190 ? 17.955 1.590 -19.385 1.00 84.06 190 LEU A C 1
ATOM 1552 O O . LEU A 1 190 ? 18.168 1.654 -20.594 1.00 84.06 190 LEU A O 1
ATOM 1556 N N . GLU A 1 191 ? 18.307 2.565 -18.549 1.00 78.75 191 GLU A N 1
ATOM 1557 C CA . GLU A 1 191 ? 19.069 3.745 -18.969 1.00 78.75 191 GLU A CA 1
ATOM 1558 C C . GLU A 1 191 ? 20.573 3.460 -18.856 1.00 78.75 191 GLU A C 1
ATOM 1560 O O . GLU A 1 191 ? 21.166 3.528 -17.771 1.00 78.75 191 GLU A O 1
ATOM 1565 N N . ILE A 1 192 ? 21.190 3.159 -20.001 1.00 69.81 192 ILE A N 1
ATOM 1566 C CA . ILE A 1 192 ? 22.619 2.875 -20.156 1.00 69.81 192 ILE A CA 1
ATOM 1567 C C . ILE A 1 192 ? 23.299 4.136 -20.722 1.00 69.81 192 ILE A C 1
ATOM 1569 O O . ILE A 1 192 ? 23.656 4.181 -21.888 1.00 69.81 192 ILE A O 1
ATOM 1573 N N . TRP A 1 193 ? 23.457 5.180 -19.896 1.00 61.62 193 TRP A N 1
ATOM 1574 C CA . TRP A 1 193 ? 24.095 6.473 -20.250 1.00 61.62 193 TRP A CA 1
ATOM 1575 C C . TRP A 1 193 ? 23.331 7.375 -21.257 1.00 61.62 193 TRP A C 1
ATOM 1577 O O . TRP A 1 193 ? 22.513 6.895 -22.043 1.00 61.62 193 TRP A O 1
ATOM 1587 N N . PRO A 1 194 ? 23.536 8.716 -21.225 1.00 51.25 194 PRO A N 1
ATOM 1588 C CA . PRO A 1 194 ? 22.780 9.640 -22.064 1.00 51.25 194 PRO A CA 1
ATOM 1589 C C . PRO A 1 194 ? 23.315 9.562 -23.497 1.00 51.25 194 PRO A C 1
ATOM 1591 O O . PRO A 1 194 ? 24.357 10.124 -23.818 1.00 51.25 194 PRO A O 1
ATOM 1594 N N . GLY A 1 195 ? 22.618 8.809 -24.341 1.00 51.25 195 GLY A N 1
ATOM 1595 C CA . GLY A 1 195 ? 22.946 8.643 -25.757 1.00 51.25 195 GLY A CA 1
ATOM 1596 C C . GLY A 1 195 ? 22.454 7.324 -26.344 1.00 51.25 195 GLY A C 1
ATOM 1597 O O . GLY A 1 195 ? 22.267 7.242 -27.552 1.00 51.25 195 GLY A O 1
ATOM 1598 N N . TRP A 1 196 ? 22.208 6.312 -25.505 1.00 47.59 196 TRP A N 1
ATOM 1599 C CA . TRP A 1 196 ? 21.709 5.004 -25.929 1.00 47.59 196 TRP A CA 1
ATOM 1600 C C . TRP A 1 196 ? 20.558 4.567 -25.015 1.00 47.59 196 TRP A C 1
ATOM 1602 O O . TRP A 1 196 ? 20.770 4.021 -23.934 1.00 47.59 196 TRP A O 1
ATOM 1612 N N . SER A 1 197 ? 19.316 4.809 -25.438 1.00 49.94 197 SER A N 1
ATOM 1613 C CA . SER A 1 197 ? 18.140 4.175 -24.836 1.00 49.94 197 SER A CA 1
ATOM 1614 C C . SER A 1 197 ? 17.753 2.950 -25.666 1.00 49.94 197 SER A C 1
ATOM 1616 O O . SER A 1 197 ? 17.210 3.051 -26.763 1.00 49.94 197 SER A O 1
ATOM 1618 N N . GLY A 1 198 ? 18.050 1.760 -25.145 1.00 51.59 198 GLY A N 1
ATOM 1619 C CA . GLY A 1 198 ? 17.479 0.518 -25.654 1.00 51.59 198 GLY A CA 1
ATOM 1620 C C . GLY A 1 198 ? 16.145 0.262 -24.959 1.00 51.59 198 GLY A C 1
ATOM 1621 O O . GLY A 1 198 ? 16.118 0.017 -23.754 1.00 51.59 198 GLY A O 1
ATOM 1622 N N . GLN A 1 199 ? 15.029 0.320 -25.687 1.00 48.06 199 GLN A N 1
ATOM 1623 C CA . GLN A 1 199 ? 13.741 -0.112 -25.145 1.00 48.06 199 GLN A CA 1
ATOM 1624 C C . GLN A 1 199 ? 13.675 -1.641 -25.221 1.00 48.06 199 GLN A C 1
ATOM 1626 O O . GLN A 1 199 ? 13.536 -2.204 -26.307 1.00 48.06 199 GLN A O 1
ATOM 1631 N N . ILE A 1 200 ? 13.741 -2.326 -24.079 1.00 53.34 200 ILE A N 1
ATOM 1632 C CA . ILE A 1 200 ? 13.403 -3.749 -24.033 1.00 53.34 200 ILE A CA 1
ATOM 1633 C C . ILE A 1 200 ? 11.876 -3.826 -24.064 1.00 53.34 200 ILE A C 1
ATOM 1635 O O . ILE A 1 200 ? 11.206 -3.716 -23.042 1.00 53.34 200 ILE A O 1
ATOM 1639 N N . ARG A 1 201 ? 11.299 -3.970 -25.261 1.00 44.69 201 ARG A N 1
ATOM 1640 C CA . ARG A 1 201 ? 9.916 -4.438 -25.382 1.00 44.69 201 ARG A CA 1
ATOM 1641 C C . ARG A 1 201 ? 9.927 -5.922 -25.039 1.00 44.69 201 ARG A C 1
ATOM 1643 O O . ARG A 1 201 ? 10.278 -6.743 -25.883 1.00 44.69 201 ARG A O 1
ATOM 1650 N N . SER A 1 202 ? 9.594 -6.264 -23.800 1.00 39.75 202 SER A N 1
ATOM 1651 C CA . SER A 1 202 ? 9.294 -7.648 -23.453 1.00 39.75 202 SER A CA 1
ATOM 1652 C C . SER A 1 202 ? 8.100 -8.102 -24.300 1.00 39.75 202 SER A C 1
ATOM 1654 O O . SER A 1 202 ? 7.046 -7.467 -24.335 1.00 39.75 202 SER A O 1
ATOM 1656 N N . ARG A 1 203 ? 8.288 -9.187 -25.054 1.00 36.41 203 ARG A N 1
ATOM 1657 C CA . ARG A 1 203 ? 7.210 -9.939 -25.695 1.00 36.41 203 ARG A CA 1
ATOM 1658 C C . ARG A 1 203 ? 7.238 -11.328 -25.064 1.00 36.41 203 ARG A C 1
ATOM 1660 O O . ARG A 1 203 ? 8.272 -11.984 -25.089 1.00 36.41 203 ARG A O 1
ATOM 1667 N N . SER A 1 204 ? 6.117 -11.672 -24.438 1.00 35.69 204 SER A N 1
ATOM 1668 C CA . SER A 1 204 ? 5.699 -12.932 -23.816 1.00 35.69 204 SER A CA 1
ATOM 1669 C C . SER A 1 204 ? 6.658 -14.125 -23.915 1.00 35.69 204 SER A C 1
ATOM 1671 O O . SER A 1 204 ? 6.865 -14.675 -24.995 1.00 35.69 204 SER A O 1
ATOM 1673 N N . ILE A 1 205 ? 7.114 -14.622 -22.761 1.00 35.47 205 ILE A N 1
ATOM 1674 C CA . ILE A 1 205 ? 7.521 -16.025 -22.635 1.00 35.47 205 ILE A CA 1
ATOM 1675 C C . ILE A 1 205 ? 6.228 -16.835 -22.481 1.00 35.47 205 ILE A C 1
ATOM 1677 O O . ILE A 1 205 ? 5.763 -17.077 -21.374 1.00 35.47 205 ILE A O 1
ATOM 1681 N N . TYR A 1 206 ? 5.617 -17.228 -23.599 1.00 35.34 206 TYR A N 1
ATOM 1682 C CA . TYR A 1 206 ? 4.779 -18.424 -23.591 1.00 35.34 206 TYR A CA 1
ATOM 1683 C C . TYR A 1 206 ? 5.736 -19.617 -23.582 1.00 35.34 206 TYR A C 1
ATOM 1685 O O . TYR A 1 206 ? 6.277 -19.989 -24.622 1.00 35.34 206 TYR A O 1
ATOM 1693 N N . GLN A 1 207 ? 5.985 -20.199 -22.410 1.00 35.78 207 GLN A N 1
ATOM 1694 C CA . GLN A 1 207 ? 6.406 -21.595 -22.358 1.00 35.78 207 GLN A CA 1
ATOM 1695 C C . GLN A 1 207 ? 5.136 -22.441 -22.349 1.00 35.78 207 GLN A C 1
ATOM 1697 O O . GLN A 1 207 ? 4.392 -22.473 -21.373 1.00 35.78 207 GLN A O 1
ATOM 1702 N N . ASN A 1 208 ? 4.880 -23.084 -23.487 1.00 35.34 208 ASN A N 1
ATOM 1703 C CA . ASN A 1 208 ? 3.935 -24.183 -23.600 1.00 35.34 208 ASN A CA 1
ATOM 1704 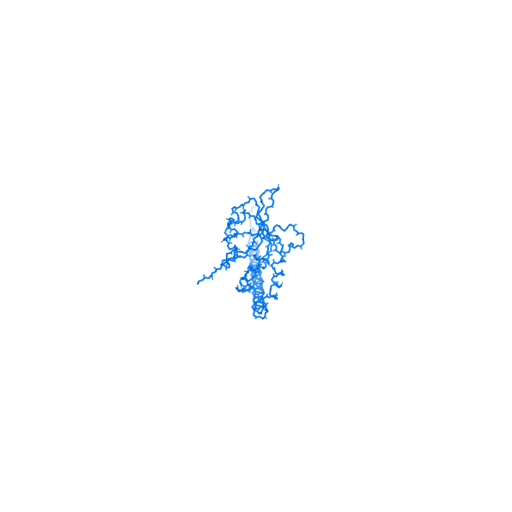C C . ASN A 1 208 ? 4.349 -25.281 -22.613 1.00 35.34 208 ASN A C 1
ATOM 1706 O O . ASN A 1 208 ? 5.294 -26.021 -22.882 1.00 35.34 208 ASN A O 1
ATOM 1710 N N . CYS A 1 209 ? 3.632 -25.420 -21.501 1.00 33.19 209 CYS A N 1
ATOM 1711 C CA . CYS A 1 209 ? 3.588 -26.692 -20.793 1.00 33.19 209 CYS A CA 1
ATOM 1712 C C . CYS A 1 209 ? 2.571 -27.577 -21.518 1.00 33.19 209 CYS A C 1
ATOM 1714 O O . CYS A 1 209 ? 1.383 -27.577 -21.212 1.00 33.19 209 CYS A O 1
ATOM 1716 N N . SER A 1 210 ? 3.051 -28.279 -22.542 1.00 39.97 210 SER A N 1
ATOM 1717 C CA . SER A 1 210 ? 2.399 -29.465 -23.087 1.00 39.97 210 SER A CA 1
ATOM 1718 C C . SER A 1 210 ? 3.178 -30.674 -22.589 1.00 39.97 210 SER A C 1
ATOM 1720 O O . SER A 1 210 ? 4.245 -30.956 -23.131 1.00 39.97 210 SER A O 1
ATOM 1722 N N . SER A 1 211 ? 2.680 -31.327 -21.539 1.00 44.41 211 SER A N 1
ATOM 1723 C CA . SER A 1 211 ? 2.784 -32.765 -21.216 1.00 44.41 211 SER A CA 1
ATOM 1724 C C . SER A 1 211 ? 2.009 -33.016 -19.931 1.00 44.41 211 SER A C 1
ATOM 1726 O O . SER A 1 211 ? 2.378 -32.382 -18.918 1.00 44.41 211 SER A O 1
#

Sequence (211 aa):
MAANGSTTPALTDLNRAQSIRQDAERQRKIQEQTQALLIDEMYASEETEQRGDDAVEMGRQACLALSEQMYAMLPMELRDMIYGWIIGMPGEHERILGAELKKDQGTLVRKNITYDNARLWQERFSYPFSLRWWCDSYMGKAVALELVERWYTTRKFTISREFGALKTFLNHDPFQKNIQPSVFIQHLTLEIWPGWSGQIRSRSIYQNCSS

Organism: Phaeosphaeria nodorum (strain SN15 / ATCC MYA-4574 / FGSC 10173) (NCBI:txid321614)

Foldseek 3Di:
DDDDDDDDPPVVVVVVVVVVVVVVVVVVVVVVVVVVVVVVVVVVVVVVVVVVVVVVLVQLVVLQVVLVCCVVPPDPVVLLVVLCVVLHHFAFEFEQDQVQLPPPQRQRQRPRPDDDPPPQHPDPPDDPPNPDCLDCSRNNLVSSLVSVLSNQQRYAYEYEDCCVRVVSQQAPDNSPNPDGSVVRHQHYWYHPDPPDTDGPRDDDPPPDPDD

Secondary structure (DSSP, 8-state):
--------HHHHHHHHHHHHHHHHHHHHHHHHHHHHHHHHHHHHHHHHHHHHHHHHHHHHHHHHHHHHHHHHHS-HHHHHHHHHHHH--TT-EEEE-GGGTTSSS--------STT-TTTT--SS--TT---TT-HHHH-HHHHHHHHHHHHHH-EEEEES-HHHHHHHHH--TT-SS--HHHH--EEEEE-STT-EEEE-----------

pLDDT: mean 72.23, std 20.92, range [32.41, 98.12]